Protein AF-A0A9E2UES8-F1 (afdb_monomer_lite)

Radius of gyration: 20.53 Å; chains: 1; bounding box: 82×31×56 Å

Secondary structure (DSSP, 8-state):
---------PPP---EEEEEE--------------PPPPPPPPS-S---SPPPP-S--HHHHHHHHHHHHHHHHHHT-HHHHHHHHHHHHHH--EE--PPPSEE--SSPPP-------HHHHHHHHHHHHTT-HHHHHHHHHHHHPPPP--S-PEEEEEE-PPTT--EEEEEEE-TTS-EEEEEEE-SSS---EEEE-TTS-EEEEE--SSSEEEEEE--SS-EEEEE-

Sequence (229 aa):
MASLAKLSSGKLFAIASLAVGLGFSSSLLAGSVSDGPAPAPQKGVNIAGGPKAPSTDEPIARLQMASDLLAFGRDTRDPLVLIVAARITKALGGTEVDLKPEGRTATESAQKSGQPVSADSILVEARDLAKGEKITNLLIDETVTMGAAAGAGQPKTHQDTVQAGATDVYSVVFSGGQLAEAGLAGDGSGDLDLLVYDENDHLVCRSTGSSDREYCRWWPRWTGSFRIE

Structure (mmCIF, N/CA/C/O backbone):
data_AF-A0A9E2UES8-F1
#
_entry.id   AF-A0A9E2UES8-F1
#
loop_
_atom_site.group_PDB
_atom_site.id
_atom_site.type_symbol
_atom_site.label_atom_id
_atom_site.label_alt_id
_atom_site.label_comp_id
_atom_site.label_asym_id
_atom_site.label_entity_id
_atom_site.label_seq_id
_atom_site.pdbx_PDB_ins_code
_atom_site.Cartn_x
_atom_site.Cartn_y
_atom_site.Cartn_z
_atom_site.occupancy
_atom_site.B_iso_or_equiv
_atom_site.auth_seq_id
_atom_site.auth_comp_id
_atom_site.auth_asym_id
_atom_site.auth_atom_id
_atom_site.pdbx_PDB_model_num
ATOM 1 N N . MET A 1 1 ? -53.357 4.809 -4.805 1.00 40.72 1 MET A N 1
ATOM 2 C CA . MET A 1 1 ? -52.371 4.767 -5.906 1.00 40.72 1 MET A CA 1
ATOM 3 C C . MET A 1 1 ? -51.078 5.358 -5.377 1.00 40.72 1 MET A C 1
ATOM 5 O O . MET A 1 1 ? -51.067 6.520 -5.001 1.00 40.72 1 MET A O 1
ATOM 9 N N . ALA A 1 2 ? -50.063 4.514 -5.204 1.00 35.12 2 ALA A N 1
ATOM 10 C CA . ALA A 1 2 ? -48.778 4.872 -4.616 1.00 35.12 2 ALA A CA 1
ATOM 11 C C . ALA A 1 2 ? -47.890 5.574 -5.653 1.00 35.12 2 ALA A C 1
ATOM 13 O O . ALA A 1 2 ? -47.774 5.089 -6.775 1.00 35.12 2 ALA A O 1
ATOM 14 N N . SER A 1 3 ? -47.249 6.679 -5.270 1.00 32.00 3 SER A N 1
ATOM 15 C CA . SER A 1 3 ? -46.118 7.243 -6.009 1.00 32.00 3 SER A CA 1
ATOM 16 C C . SER A 1 3 ? -44.852 6.914 -5.227 1.00 32.00 3 SER A C 1
ATOM 18 O O . SER A 1 3 ? -44.643 7.440 -4.135 1.00 32.00 3 SER A O 1
ATOM 20 N N . LEU A 1 4 ? -44.051 5.992 -5.765 1.00 35.59 4 LEU A N 1
ATOM 21 C CA . LEU A 1 4 ? -42.763 5.589 -5.211 1.00 35.59 4 LEU A CA 1
ATOM 22 C C . LEU A 1 4 ? -41.758 6.745 -5.273 1.00 35.59 4 LEU A C 1
ATOM 24 O O . LEU A 1 4 ? -41.578 7.384 -6.310 1.00 35.59 4 LEU A O 1
ATOM 28 N N . ALA A 1 5 ? -41.083 6.967 -4.149 1.00 35.69 5 ALA A N 1
ATOM 29 C CA . ALA A 1 5 ? -39.910 7.814 -4.048 1.00 35.69 5 ALA A CA 1
ATOM 30 C C . ALA A 1 5 ? -38.753 7.218 -4.870 1.00 35.69 5 ALA A C 1
ATOM 32 O O . ALA A 1 5 ? -38.424 6.039 -4.739 1.00 35.69 5 ALA A O 1
ATOM 33 N N . LYS A 1 6 ? -38.121 8.050 -5.704 1.00 32.81 6 LYS A N 1
ATOM 34 C CA . LYS A 1 6 ? -36.825 7.757 -6.324 1.00 32.81 6 LYS A CA 1
ATOM 35 C C . LYS A 1 6 ? -35.762 7.721 -5.223 1.00 32.81 6 LYS A C 1
ATOM 37 O O . LYS A 1 6 ? -35.403 8.771 -4.696 1.00 32.81 6 LYS A O 1
ATOM 42 N N . LEU A 1 7 ? -35.246 6.536 -4.901 1.00 33.12 7 LEU A N 1
ATOM 43 C CA . LEU A 1 7 ? -33.939 6.425 -4.259 1.00 33.12 7 LEU A CA 1
ATOM 44 C C . LEU A 1 7 ? -32.870 6.759 -5.304 1.00 33.12 7 LEU A C 1
ATOM 46 O O . LEU A 1 7 ? -32.749 6.093 -6.329 1.00 33.12 7 LEU A O 1
ATOM 50 N N . SER A 1 8 ? -32.125 7.827 -5.039 1.00 33.06 8 SER A N 1
ATOM 51 C CA . SER A 1 8 ? -30.896 8.170 -5.744 1.00 33.06 8 SER A CA 1
ATOM 52 C C . SER A 1 8 ? -29.806 7.186 -5.321 1.00 33.06 8 SER A C 1
ATOM 54 O O . SER A 1 8 ? -29.346 7.241 -4.183 1.00 33.06 8 SER A O 1
ATOM 56 N N . SER A 1 9 ? -29.401 6.290 -6.222 1.00 37.47 9 SER A N 1
ATOM 57 C CA . SER A 1 9 ? -28.206 5.455 -6.065 1.00 37.47 9 SER A CA 1
ATOM 58 C C . SER A 1 9 ? -26.967 6.343 -5.962 1.00 37.47 9 SER A C 1
ATOM 60 O O . SER A 1 9 ? -26.525 6.923 -6.953 1.00 37.47 9 SER A O 1
ATOM 62 N N . GLY A 1 10 ? -26.419 6.468 -4.753 1.00 33.16 10 GLY A N 1
ATOM 63 C CA . GLY A 1 10 ? -25.085 7.019 -4.548 1.00 33.16 10 GLY A CA 1
ATOM 64 C C . GLY A 1 10 ? -24.057 6.112 -5.218 1.00 33.16 10 GLY A C 1
ATOM 65 O O . GLY A 1 10 ? -24.049 4.906 -4.981 1.00 33.16 10 GLY A O 1
ATOM 66 N N . LYS A 1 11 ? -23.232 6.690 -6.093 1.00 37.75 11 LYS A N 1
ATOM 67 C CA . LYS A 1 11 ? -22.065 6.028 -6.679 1.00 37.75 11 LYS A CA 1
ATOM 68 C C . LYS A 1 11 ? -21.085 5.704 -5.545 1.00 37.75 11 LYS A C 1
ATOM 70 O O . LYS A 1 11 ? -20.680 6.620 -4.832 1.00 37.75 11 LYS A O 1
ATOM 75 N N . LEU A 1 12 ? -20.743 4.427 -5.366 1.00 32.72 12 LEU A N 1
ATOM 76 C CA . LEU A 1 12 ? -19.559 4.041 -4.600 1.00 32.72 12 LEU A CA 1
ATOM 77 C C . LEU A 1 12 ? -18.331 4.412 -5.441 1.00 32.72 12 LEU A C 1
ATOM 79 O O . LEU A 1 12 ? -18.279 4.081 -6.625 1.00 32.72 12 LEU A O 1
ATOM 83 N N . PHE A 1 13 ? -17.391 5.134 -4.842 1.00 35.59 13 PHE A N 1
ATOM 84 C CA . PHE A 1 13 ? -16.096 5.463 -5.431 1.00 35.59 13 PHE A CA 1
ATOM 85 C C . PHE A 1 13 ? -15.031 4.759 -4.602 1.00 35.59 13 PHE A C 1
ATOM 87 O O . PHE A 1 13 ? -15.062 4.910 -3.387 1.00 35.59 13 PHE A O 1
ATOM 94 N N . ALA A 1 14 ? -14.124 4.042 -5.264 1.00 38.28 14 ALA A N 1
ATOM 95 C CA . ALA A 1 14 ? -12.963 3.431 -4.638 1.00 38.28 14 ALA A CA 1
ATOM 96 C C . ALA A 1 14 ? -11.778 4.396 -4.685 1.00 38.28 14 ALA A C 1
ATOM 98 O O . ALA A 1 14 ? -11.379 4.874 -5.748 1.00 38.28 14 ALA A O 1
ATOM 99 N N . ILE A 1 15 ? -11.241 4.721 -3.516 1.00 43.28 15 ILE A N 1
ATOM 100 C CA . ILE A 1 15 ? -10.003 5.491 -3.357 1.00 43.28 15 ILE A CA 1
ATOM 101 C C . ILE A 1 15 ? -8.833 4.525 -3.534 1.00 43.28 15 ILE A C 1
ATOM 103 O O . ILE A 1 15 ? -8.954 3.387 -3.104 1.00 43.28 15 ILE A O 1
ATOM 107 N N . ALA A 1 16 ? -7.709 4.956 -4.115 1.00 38.22 16 ALA A N 1
ATOM 108 C CA . ALA A 1 16 ? -6.501 4.140 -4.228 1.00 38.22 16 ALA A CA 1
ATOM 109 C C . ALA A 1 16 ? -5.269 4.929 -3.758 1.00 38.22 16 ALA A C 1
ATOM 111 O O . ALA A 1 16 ? -4.999 6.041 -4.209 1.00 38.22 16 ALA A O 1
ATOM 112 N N . SER A 1 17 ? -4.491 4.355 -2.845 1.00 36.72 17 SER A N 1
ATOM 113 C CA . SER A 1 17 ? -3.141 4.824 -2.525 1.00 36.72 17 SER A CA 1
ATOM 114 C C . SER A 1 17 ? -2.137 3.879 -3.182 1.00 36.72 17 SER A C 1
ATOM 116 O O . SER A 1 17 ? -2.105 2.695 -2.856 1.00 36.72 17 SER A O 1
ATOM 118 N N . LEU A 1 18 ? -1.325 4.389 -4.108 1.00 38.06 18 LEU A N 1
ATOM 119 C CA . LEU A 1 18 ? -0.235 3.658 -4.751 1.0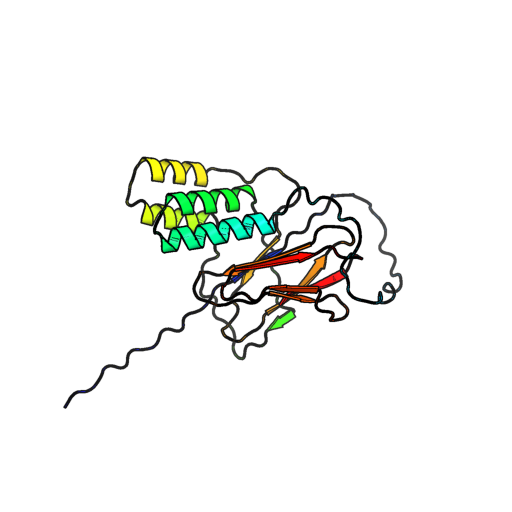0 38.06 18 LEU A CA 1
ATOM 120 C C . LEU A 1 18 ? 1.061 3.911 -3.970 1.00 38.06 18 LEU A C 1
ATOM 122 O O . LEU A 1 18 ? 1.527 5.043 -3.880 1.00 38.06 18 LEU A O 1
ATOM 126 N N . ALA A 1 19 ? 1.681 2.873 -3.416 1.00 36.91 19 ALA A N 1
ATOM 127 C CA . ALA A 1 19 ? 2.984 2.970 -2.763 1.00 36.91 19 ALA A CA 1
ATOM 128 C C . ALA A 1 19 ? 4.046 2.216 -3.581 1.00 36.91 19 ALA A C 1
ATOM 130 O O . ALA A 1 19 ? 3.903 1.033 -3.888 1.00 36.91 19 ALA A O 1
ATOM 131 N N . VAL A 1 20 ? 5.135 2.903 -3.921 1.00 39.75 20 VAL A N 1
ATOM 132 C CA . VAL A 1 20 ? 6.271 2.405 -4.702 1.00 39.75 20 VAL A CA 1
ATOM 133 C C . VAL A 1 20 ? 7.566 2.553 -3.900 1.00 39.75 20 VAL A C 1
ATOM 135 O O . VAL A 1 20 ? 8.007 3.656 -3.590 1.00 39.75 20 VAL A O 1
ATOM 138 N N . GLY A 1 21 ? 8.217 1.449 -3.540 1.00 32.28 21 GLY A N 1
ATOM 139 C CA . GLY A 1 21 ? 9.466 1.472 -2.773 1.00 32.28 21 GLY A CA 1
ATOM 140 C C . GLY A 1 21 ? 10.675 1.639 -3.689 1.00 32.28 21 GLY A C 1
ATOM 141 O O . GLY A 1 21 ? 10.917 0.777 -4.527 1.00 32.28 21 GLY A O 1
ATOM 142 N N . LEU A 1 22 ? 11.462 2.712 -3.531 1.00 43.69 22 LEU A N 1
ATOM 143 C CA . LEU A 1 22 ? 12.746 2.871 -4.231 1.00 43.69 22 LEU A CA 1
ATOM 144 C C . LEU A 1 22 ? 13.898 2.919 -3.222 1.00 43.69 22 LEU A C 1
ATOM 146 O O . LEU A 1 22 ? 14.129 3.932 -2.563 1.00 43.69 22 LEU A O 1
ATOM 150 N N . GLY A 1 23 ? 14.641 1.816 -3.115 1.00 30.61 23 GLY A N 1
ATOM 151 C CA . GLY A 1 23 ? 15.892 1.759 -2.367 1.00 30.61 23 GLY A CA 1
ATOM 152 C C . GLY A 1 23 ? 17.040 2.342 -3.189 1.00 30.61 23 GLY A C 1
ATOM 153 O O . GLY A 1 23 ? 17.526 1.696 -4.110 1.00 30.61 23 GLY A O 1
ATOM 154 N N . PHE A 1 24 ? 17.513 3.538 -2.840 1.00 43.69 24 PHE A N 1
ATOM 155 C CA . PHE A 1 24 ? 18.784 4.059 -3.349 1.00 43.69 24 PHE A CA 1
ATOM 156 C C . PHE A 1 24 ? 19.776 4.242 -2.202 1.00 43.69 24 PHE A C 1
ATOM 158 O O . PHE A 1 24 ? 19.498 4.924 -1.217 1.00 43.69 24 PHE A O 1
ATOM 165 N N . SER A 1 25 ? 20.962 3.651 -2.348 1.00 35.97 25 SER A N 1
ATOM 166 C CA . SER A 1 25 ? 22.141 4.014 -1.564 1.00 35.97 25 SER A CA 1
ATOM 167 C C . SER A 1 25 ? 22.804 5.218 -2.229 1.00 35.97 25 SER A C 1
ATOM 169 O O . SER A 1 25 ? 23.224 5.144 -3.383 1.00 35.97 25 SER A O 1
ATOM 171 N N . SER A 1 26 ? 22.891 6.335 -1.509 1.00 40.22 26 SER A N 1
ATOM 172 C CA . SER A 1 26 ? 23.557 7.550 -1.977 1.00 40.22 26 SER A CA 1
ATOM 173 C C . SER A 1 26 ? 25.025 7.281 -2.307 1.00 40.22 26 SER A C 1
ATOM 175 O O . SER A 1 26 ? 25.810 6.929 -1.432 1.00 40.22 26 SER A O 1
ATOM 177 N N . SER A 1 27 ? 25.416 7.507 -3.558 1.00 39.81 27 SER A N 1
ATOM 178 C CA . SER A 1 27 ? 26.810 7.741 -3.931 1.00 39.81 27 SER A CA 1
ATOM 179 C C . SER A 1 27 ? 26.871 9.051 -4.705 1.00 39.81 27 SER A C 1
ATOM 181 O O . SER A 1 27 ? 26.434 9.136 -5.849 1.00 39.81 27 SER A O 1
ATOM 183 N N . LEU A 1 28 ? 27.375 10.090 -4.038 1.00 39.62 28 LEU A N 1
ATOM 184 C CA . LEU A 1 28 ? 27.766 11.350 -4.658 1.00 39.62 28 LEU A CA 1
ATOM 185 C C . LEU A 1 28 ? 28.901 11.071 -5.649 1.00 39.62 28 LEU A C 1
ATOM 187 O O . LEU A 1 28 ? 30.039 10.857 -5.242 1.00 39.62 28 LEU A O 1
ATOM 191 N N . LEU A 1 29 ? 28.599 11.110 -6.943 1.00 39.75 29 LEU A N 1
ATOM 192 C CA . LEU A 1 29 ? 29.593 11.290 -7.994 1.00 39.75 29 LEU A CA 1
ATOM 193 C C . LEU A 1 29 ? 29.112 12.430 -8.888 1.00 39.75 29 LEU A C 1
ATOM 195 O O . LEU A 1 29 ? 28.174 12.286 -9.667 1.00 39.75 29 LEU A O 1
ATOM 199 N N . ALA A 1 30 ? 29.765 13.582 -8.739 1.00 44.53 30 ALA A N 1
ATOM 200 C CA . ALA A 1 30 ? 29.737 14.640 -9.731 1.00 44.53 30 ALA A CA 1
ATOM 201 C C . ALA A 1 30 ? 30.374 14.086 -11.015 1.00 44.53 30 ALA A C 1
ATOM 203 O O . ALA A 1 30 ? 31.595 13.976 -11.114 1.00 44.53 30 ALA A O 1
ATOM 204 N N . GLY A 1 31 ? 29.536 13.670 -11.960 1.00 37.25 31 GLY A N 1
ATOM 205 C CA . GLY A 1 31 ? 29.936 13.162 -13.264 1.00 37.25 31 GLY A CA 1
ATOM 206 C C . GLY A 1 31 ? 29.113 13.844 -14.343 1.00 37.25 31 GLY A C 1
ATOM 207 O O . GLY A 1 31 ? 27.886 13.804 -14.319 1.00 37.25 31 GLY A O 1
ATOM 208 N N . SER A 1 32 ? 29.804 14.510 -15.258 1.00 41.53 32 SER A N 1
ATOM 209 C CA . SER A 1 32 ? 29.269 15.176 -16.440 1.00 41.53 32 SER A CA 1
ATOM 210 C C . SER A 1 32 ? 28.330 14.245 -17.214 1.00 41.53 32 SER A C 1
ATOM 212 O O . SER A 1 32 ? 28.744 13.155 -17.615 1.00 41.53 32 SER A O 1
ATOM 214 N N . VAL A 1 33 ? 27.085 14.670 -17.451 1.00 39.75 33 VAL A N 1
ATOM 215 C CA . VAL A 1 33 ? 26.171 13.962 -18.355 1.00 39.75 33 VAL A CA 1
ATOM 216 C C . VAL A 1 33 ? 26.770 13.993 -19.758 1.00 39.75 33 VAL A C 1
ATOM 218 O O . VAL A 1 33 ? 26.886 15.037 -20.392 1.00 39.75 33 VAL A O 1
ATOM 221 N N . SER A 1 34 ? 27.258 12.842 -20.202 1.00 37.38 34 SER A N 1
ATOM 222 C CA . SER A 1 34 ? 27.632 12.633 -21.593 1.00 37.38 34 SER A CA 1
ATOM 223 C C . SER A 1 34 ? 26.353 12.218 -22.316 1.00 37.38 34 SER A C 1
ATOM 225 O O . SER A 1 34 ? 25.763 11.211 -21.925 1.00 37.38 34 SER A O 1
ATOM 227 N N . ASP A 1 35 ? 25.932 12.973 -23.336 1.00 43.66 35 ASP A N 1
ATOM 228 C CA . ASP A 1 35 ? 24.877 12.587 -24.292 1.00 43.66 35 ASP A CA 1
ATOM 229 C C . ASP A 1 35 ? 25.361 11.393 -25.137 1.00 43.66 35 ASP A C 1
ATOM 231 O O . ASP A 1 35 ? 25.693 11.498 -26.320 1.00 43.66 35 ASP A O 1
ATOM 235 N N . GLY A 1 36 ? 25.496 10.238 -24.488 1.00 38.78 36 GLY A N 1
ATOM 236 C CA . GLY A 1 36 ? 25.719 8.962 -25.146 1.00 38.78 36 GLY A CA 1
ATOM 237 C C . GLY A 1 36 ? 24.419 8.460 -25.781 1.00 38.78 36 GLY A C 1
ATOM 238 O O . GLY A 1 36 ? 23.335 8.769 -25.284 1.00 38.78 36 GLY A O 1
ATOM 239 N N . PRO A 1 37 ? 24.497 7.674 -26.870 1.00 40.56 37 PRO A N 1
ATOM 240 C CA . PRO A 1 37 ? 23.316 7.044 -27.445 1.00 40.56 37 PRO A CA 1
ATOM 241 C C . PRO A 1 37 ? 22.599 6.210 -26.379 1.00 40.56 37 PRO A C 1
ATOM 243 O O . PRO A 1 37 ? 23.251 5.532 -25.579 1.00 40.56 37 PRO A O 1
ATOM 246 N N . ALA A 1 38 ? 21.263 6.265 -26.379 1.00 48.41 38 ALA A N 1
ATOM 247 C CA . ALA A 1 38 ? 20.435 5.452 -25.496 1.00 48.41 38 ALA A CA 1
ATOM 248 C C . ALA A 1 38 ? 20.896 3.980 -25.553 1.00 48.41 38 ALA A C 1
ATOM 250 O O . ALA A 1 38 ? 21.155 3.474 -26.653 1.00 48.41 38 ALA A O 1
ATOM 251 N N . PRO A 1 39 ? 21.052 3.298 -24.402 1.00 54.38 39 PRO A N 1
ATOM 252 C CA . PRO A 1 39 ? 21.478 1.905 -24.380 1.00 54.38 39 PRO A CA 1
ATOM 253 C C . PRO A 1 39 ? 20.571 1.056 -25.278 1.00 54.38 39 PRO A C 1
ATOM 255 O O . PRO A 1 39 ? 19.359 1.256 -25.327 1.00 54.38 39 PRO A O 1
ATOM 258 N N . ALA A 1 40 ? 21.177 0.127 -26.022 1.00 57.69 40 ALA A N 1
ATOM 259 C CA . ALA A 1 40 ? 20.452 -0.726 -26.956 1.00 57.69 40 ALA A CA 1
ATOM 260 C C . ALA A 1 40 ? 19.332 -1.507 -26.236 1.00 57.69 40 ALA A C 1
ATOM 262 O O . ALA A 1 40 ? 19.555 -1.961 -25.107 1.00 57.69 40 ALA A O 1
ATOM 263 N N . PRO A 1 41 ? 18.163 -1.707 -26.878 1.00 63.19 41 PRO A N 1
ATOM 264 C CA . PRO A 1 41 ? 17.041 -2.413 -26.268 1.00 63.19 41 PRO A CA 1
ATOM 265 C C . PRO A 1 41 ? 17.471 -3.815 -25.825 1.00 63.19 41 PRO A C 1
ATOM 267 O O . PRO A 1 41 ? 17.973 -4.619 -26.621 1.00 63.19 41 PRO A O 1
ATOM 270 N N . GLN A 1 42 ? 17.317 -4.091 -24.529 1.00 75.25 42 GLN A N 1
ATOM 271 C CA . GLN A 1 42 ? 17.666 -5.380 -23.943 1.00 75.25 42 GLN A CA 1
ATOM 272 C C . GLN A 1 42 ? 16.579 -6.408 -24.270 1.00 75.25 42 GLN A C 1
ATOM 274 O O . GLN A 1 42 ? 15.390 -6.108 -24.247 1.00 75.25 42 GLN A O 1
ATOM 279 N N . LYS A 1 43 ? 16.986 -7.631 -24.628 1.00 79.50 43 LYS A N 1
ATOM 280 C CA . LYS A 1 43 ? 16.058 -8.673 -25.092 1.00 79.50 43 LYS A CA 1
ATOM 281 C C . LYS A 1 43 ? 15.474 -9.488 -23.935 1.00 79.50 43 LYS A C 1
ATOM 283 O O . LYS A 1 43 ? 16.210 -9.983 -23.078 1.00 79.50 43 LYS A O 1
ATOM 288 N N . GLY A 1 44 ? 14.174 -9.766 -24.032 1.00 87.31 44 GLY A N 1
ATOM 289 C CA . GLY A 1 44 ? 13.419 -10.620 -23.111 1.00 87.31 44 GLY A CA 1
ATOM 290 C C . GLY A 1 44 ? 12.797 -9.844 -21.952 1.00 87.31 44 GLY A C 1
ATOM 291 O O . GLY A 1 44 ? 12.910 -8.627 -21.894 1.00 87.31 44 GLY A O 1
ATOM 292 N N . VAL A 1 45 ? 12.146 -10.564 -21.037 1.00 92.50 45 VAL A N 1
ATOM 293 C CA . VAL A 1 45 ? 11.466 -9.961 -19.881 1.00 92.50 45 VAL A CA 1
ATOM 294 C C . VAL A 1 45 ? 12.489 -9.486 -18.846 1.00 92.50 45 VAL A C 1
ATOM 296 O O . VAL A 1 45 ? 13.425 -10.230 -18.508 1.00 92.50 45 VAL A O 1
ATOM 299 N N . ASN A 1 46 ? 12.299 -8.276 -18.318 1.00 93.88 46 ASN A N 1
ATOM 300 C CA . ASN A 1 46 ? 13.139 -7.655 -17.290 1.00 93.88 46 ASN A CA 1
ATOM 301 C C . ASN A 1 46 ? 12.907 -8.247 -15.875 1.00 93.88 46 ASN A C 1
ATOM 303 O O . ASN A 1 46 ? 12.595 -7.537 -14.922 1.00 93.88 46 ASN A O 1
ATOM 307 N N . ILE A 1 47 ? 13.058 -9.571 -15.719 1.00 91.69 47 ILE A N 1
ATOM 308 C CA . ILE A 1 47 ? 12.965 -10.286 -14.427 1.00 91.69 47 ILE A CA 1
ATOM 309 C C . ILE A 1 47 ? 14.118 -11.269 -14.260 1.00 91.69 47 ILE A C 1
ATOM 311 O O . ILE A 1 47 ? 14.337 -12.147 -15.096 1.00 91.69 47 ILE A O 1
ATOM 315 N N . ALA A 1 48 ? 14.874 -11.138 -13.174 1.00 86.69 48 ALA A N 1
ATOM 316 C CA . ALA A 1 48 ? 16.020 -11.985 -12.893 1.00 86.69 48 ALA A CA 1
ATOM 317 C C . ALA A 1 48 ? 15.588 -13.409 -12.505 1.00 86.69 48 ALA A C 1
ATOM 319 O O . ALA A 1 48 ? 14.769 -13.605 -11.609 1.00 86.69 48 ALA A O 1
ATOM 320 N N . GLY A 1 49 ? 16.193 -14.411 -13.151 1.00 71.19 49 GLY A N 1
ATOM 321 C CA . GLY A 1 49 ? 16.038 -15.834 -12.810 1.00 71.19 49 GLY A CA 1
ATOM 322 C C . GLY A 1 49 ? 17.128 -16.395 -11.881 1.00 71.19 49 GLY A C 1
ATOM 323 O O . GLY A 1 49 ? 17.129 -17.591 -11.610 1.00 71.19 49 GLY A O 1
ATOM 324 N N . GLY A 1 50 ? 18.084 -15.562 -11.444 1.00 59.97 50 GLY A N 1
ATOM 325 C CA . GLY A 1 50 ? 19.266 -15.952 -10.657 1.00 59.97 50 GLY A CA 1
ATOM 326 C C . GLY A 1 50 ? 19.168 -15.639 -9.154 1.00 59.97 50 GLY A C 1
ATOM 327 O O . GLY A 1 50 ? 18.104 -15.232 -8.683 1.00 59.97 50 GLY A O 1
ATOM 328 N N . PRO A 1 51 ? 20.267 -15.818 -8.386 1.00 51.62 51 PRO A N 1
ATOM 329 C CA . PRO A 1 51 ? 20.289 -15.555 -6.950 1.00 51.62 51 PRO A CA 1
ATOM 330 C C . PRO A 1 51 ? 19.903 -14.104 -6.665 1.00 51.62 51 PRO A C 1
ATOM 332 O O . PRO A 1 51 ? 20.492 -13.168 -7.204 1.00 51.62 51 PRO A O 1
ATOM 335 N N . LYS A 1 52 ? 18.893 -13.938 -5.820 1.00 65.38 52 LYS A N 1
ATOM 336 C CA . LYS A 1 52 ? 18.328 -12.646 -5.445 1.00 65.38 52 LYS A CA 1
ATOM 337 C C . LYS A 1 52 ? 19.154 -12.075 -4.299 1.00 65.38 52 LYS A C 1
ATOM 339 O O . LYS A 1 52 ? 19.376 -12.779 -3.313 1.00 65.38 52 LYS A O 1
ATOM 344 N N . ALA A 1 53 ? 19.618 -10.830 -4.417 1.00 60.62 53 ALA A N 1
ATOM 345 C CA . ALA A 1 53 ? 20.180 -10.139 -3.261 1.00 60.62 53 ALA A CA 1
ATOM 346 C C . ALA A 1 53 ? 19.114 -10.117 -2.146 1.00 60.62 53 ALA A C 1
ATOM 348 O O . ALA A 1 53 ? 17.941 -9.878 -2.460 1.00 60.62 53 ALA A O 1
ATOM 349 N N . PRO A 1 54 ? 19.474 -10.405 -0.882 1.00 57.44 54 PRO A N 1
ATOM 350 C CA . PRO A 1 54 ? 18.518 -10.347 0.213 1.00 57.44 54 PRO A CA 1
ATOM 351 C C . PRO A 1 54 ? 17.932 -8.935 0.301 1.00 57.44 54 PRO A C 1
ATOM 353 O O . PRO A 1 54 ? 18.673 -7.957 0.397 1.00 57.44 54 PRO A O 1
ATOM 356 N N . SER A 1 55 ? 16.605 -8.827 0.253 1.00 63.38 55 SER A N 1
ATOM 357 C CA . SER A 1 55 ? 15.894 -7.601 0.596 1.00 63.38 55 SER A CA 1
ATOM 358 C C . SER A 1 55 ? 15.879 -7.478 2.112 1.00 63.38 55 SER A C 1
ATOM 360 O O . SER A 1 55 ? 15.187 -8.218 2.805 1.00 63.38 55 SER A O 1
ATOM 362 N N . THR A 1 56 ? 16.700 -6.586 2.659 1.00 61.16 56 THR A N 1
ATOM 363 C CA . THR A 1 56 ? 16.733 -6.374 4.112 1.00 61.16 56 THR A CA 1
ATOM 364 C C . THR A 1 56 ? 15.522 -5.595 4.615 1.00 61.16 56 THR A C 1
ATOM 366 O O . THR A 1 56 ? 15.148 -5.760 5.771 1.00 61.16 56 THR A O 1
ATOM 369 N N . ASP A 1 57 ? 14.849 -4.841 3.744 1.00 71.94 57 ASP A N 1
ATOM 370 C CA . ASP A 1 57 ? 13.603 -4.152 4.054 1.00 71.94 57 ASP A CA 1
ATOM 371 C C . ASP A 1 57 ? 12.651 -4.265 2.857 1.00 71.94 57 ASP A C 1
ATOM 373 O O . ASP A 1 57 ? 12.992 -3.848 1.754 1.00 71.94 57 ASP A O 1
ATOM 377 N N . GLU A 1 58 ? 11.484 -4.881 3.070 1.00 85.62 58 GLU A N 1
ATOM 378 C CA . GLU A 1 58 ? 10.362 -4.973 2.119 1.00 85.62 58 GLU A CA 1
ATOM 379 C C . GLU A 1 58 ? 9.286 -3.944 2.543 1.00 85.62 58 GLU A C 1
ATOM 381 O O . GLU A 1 58 ? 8.284 -4.310 3.174 1.00 85.62 58 GLU A O 1
ATOM 386 N N . PRO A 1 59 ? 9.523 -2.625 2.366 1.00 88.31 59 PRO A N 1
ATOM 387 C CA . PRO A 1 59 ? 8.646 -1.583 2.898 1.00 88.31 59 PRO A CA 1
ATOM 388 C C . PRO A 1 59 ? 7.230 -1.650 2.328 1.00 88.31 59 PRO A C 1
ATOM 390 O O . PRO A 1 59 ? 6.277 -1.379 3.060 1.00 88.31 59 PRO A O 1
ATOM 393 N N . ILE A 1 60 ? 7.070 -2.034 1.057 1.00 91.12 60 ILE A N 1
ATOM 394 C CA . ILE A 1 60 ? 5.741 -2.124 0.444 1.00 91.12 60 ILE A CA 1
ATOM 395 C C . ILE A 1 60 ? 4.984 -3.332 0.987 1.00 91.12 60 ILE A C 1
ATOM 397 O O . ILE A 1 60 ? 3.824 -3.180 1.358 1.00 91.12 60 ILE A O 1
ATOM 401 N N . ALA A 1 61 ? 5.634 -4.488 1.159 1.00 91.75 61 ALA A N 1
ATOM 402 C CA . ALA A 1 61 ? 5.011 -5.631 1.830 1.00 91.75 61 ALA A CA 1
ATOM 403 C C . ALA A 1 61 ? 4.505 -5.278 3.243 1.00 91.75 61 ALA A C 1
ATOM 405 O O . ALA A 1 61 ? 3.405 -5.667 3.639 1.00 91.75 61 ALA A O 1
ATOM 406 N N . ARG A 1 62 ? 5.275 -4.493 4.010 1.00 91.38 62 ARG A N 1
ATOM 407 C CA . ARG A 1 62 ? 4.854 -4.043 5.348 1.00 91.38 62 ARG A CA 1
ATOM 408 C C . ARG A 1 62 ? 3.689 -3.042 5.292 1.00 91.38 62 ARG A C 1
ATOM 410 O O . ARG A 1 62 ? 2.817 -3.106 6.157 1.00 91.38 62 ARG A O 1
ATOM 417 N N . LEU A 1 63 ? 3.634 -2.156 4.291 1.00 91.44 63 LEU A N 1
ATOM 418 C CA . LEU A 1 63 ? 2.470 -1.283 4.061 1.00 91.44 63 LEU A CA 1
ATOM 419 C C . LEU A 1 63 ? 1.215 -2.077 3.669 1.00 91.44 63 LEU A C 1
ATOM 421 O O . LEU A 1 63 ? 0.117 -1.743 4.114 1.0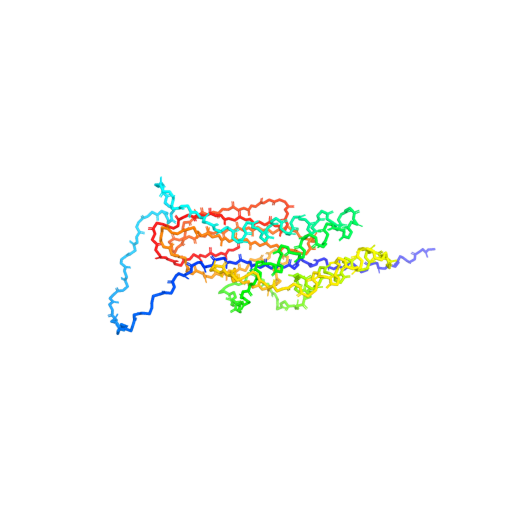0 91.44 63 LEU A O 1
ATOM 425 N N . GLN A 1 64 ? 1.371 -3.144 2.888 1.00 92.44 64 GLN A N 1
ATOM 426 C CA . GLN A 1 64 ? 0.268 -4.035 2.519 1.00 92.44 64 GLN A CA 1
ATOM 427 C C . GLN A 1 64 ? -0.286 -4.765 3.742 1.00 92.44 64 GLN A C 1
ATOM 429 O O . GLN A 1 64 ? -1.483 -4.710 4.000 1.00 92.44 64 GLN A O 1
ATOM 434 N N . MET A 1 65 ? 0.591 -5.296 4.598 1.00 93.62 65 MET A N 1
ATOM 435 C CA . MET A 1 65 ? 0.187 -5.860 5.889 1.00 93.62 65 MET A CA 1
ATOM 436 C C . MET A 1 65 ? -0.557 -4.841 6.771 1.00 93.62 65 MET A C 1
ATOM 438 O O . MET A 1 65 ? -1.551 -5.185 7.405 1.00 93.62 65 MET A O 1
ATOM 442 N N . ALA A 1 66 ? -0.107 -3.582 6.820 1.00 94.38 66 ALA A N 1
ATOM 443 C CA . ALA A 1 66 ? -0.823 -2.531 7.549 1.00 94.38 66 ALA A CA 1
ATOM 444 C C . ALA A 1 66 ? -2.222 -2.271 6.961 1.00 94.38 66 ALA A C 1
ATOM 446 O O . ALA A 1 66 ? -3.171 -2.050 7.711 1.00 94.38 66 ALA A O 1
ATOM 447 N N . SER A 1 67 ? -2.356 -2.342 5.637 1.00 93.62 67 SER A N 1
ATOM 448 C CA . SER A 1 67 ? -3.628 -2.167 4.929 1.00 93.62 67 SER A CA 1
ATOM 449 C C . SER A 1 67 ? -4.587 -3.338 5.176 1.00 93.62 67 SER A C 1
ATOM 451 O O . SER A 1 67 ? -5.772 -3.118 5.417 1.00 93.62 67 SER A O 1
ATOM 453 N N . ASP A 1 68 ? -4.080 -4.572 5.226 1.00 94.38 68 ASP A N 1
ATOM 454 C CA . ASP A 1 68 ? -4.864 -5.748 5.621 1.00 94.38 68 ASP A CA 1
ATOM 455 C C . ASP A 1 68 ? -5.358 -5.651 7.068 1.00 94.38 68 ASP A C 1
ATOM 457 O O . ASP A 1 68 ? -6.517 -5.949 7.356 1.00 94.38 68 ASP A O 1
ATOM 461 N N . LEU A 1 69 ? -4.504 -5.186 7.986 1.00 96.81 69 LEU A N 1
ATOM 462 C CA . LEU A 1 69 ? -4.896 -4.943 9.375 1.00 96.81 69 LEU A CA 1
ATOM 463 C C . LEU A 1 69 ? -5.952 -3.839 9.475 1.00 96.81 69 LEU A C 1
ATOM 465 O O . LEU A 1 69 ? -6.909 -3.987 10.229 1.00 96.81 69 LEU A O 1
ATOM 469 N N . LEU A 1 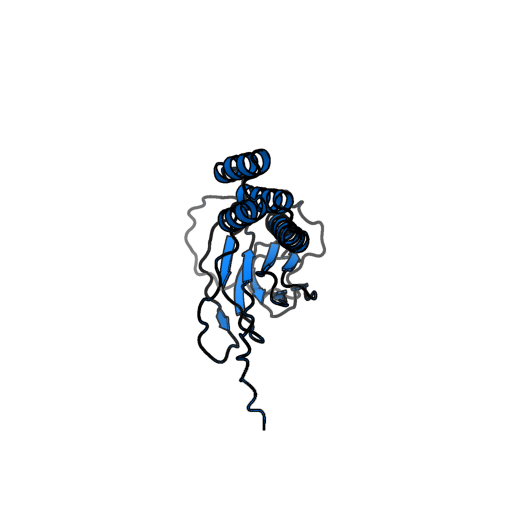70 ? -5.824 -2.759 8.703 1.00 95.69 70 LEU A N 1
ATOM 470 C CA . LEU A 1 70 ? -6.841 -1.711 8.634 1.00 95.69 70 LEU A CA 1
ATOM 471 C C . LEU A 1 70 ? -8.192 -2.281 8.178 1.00 95.69 70 LEU A C 1
ATOM 473 O O . LEU A 1 70 ? -9.207 -2.038 8.831 1.00 95.69 70 LEU A O 1
ATOM 477 N N . ALA A 1 71 ? -8.204 -3.079 7.108 1.00 93.69 71 ALA A N 1
ATOM 478 C CA . ALA A 1 71 ? -9.415 -3.733 6.618 1.00 93.69 71 ALA A CA 1
ATOM 479 C C . ALA A 1 71 ? -10.022 -4.677 7.673 1.00 93.69 71 ALA A C 1
ATOM 481 O O . ALA A 1 71 ? -11.218 -4.606 7.957 1.00 93.69 71 ALA A O 1
ATOM 482 N N . PHE A 1 72 ? -9.197 -5.505 8.320 1.00 96.19 72 PHE A N 1
ATOM 483 C CA . PHE A 1 72 ? -9.640 -6.408 9.384 1.00 96.19 72 PHE A CA 1
ATOM 484 C C . PHE A 1 72 ? -10.193 -5.654 10.604 1.00 96.19 72 PHE A C 1
ATOM 486 O O . PHE A 1 72 ? -11.236 -6.021 11.147 1.00 96.19 72 PHE A O 1
ATOM 493 N N . GLY A 1 73 ? -9.532 -4.578 11.034 1.00 96.94 73 GLY A N 1
ATOM 494 C CA . GLY A 1 73 ? -9.967 -3.756 12.165 1.00 96.94 73 GLY A CA 1
ATOM 495 C C . GLY A 1 73 ? -11.271 -3.010 11.882 1.00 96.94 73 GLY A C 1
ATOM 496 O O . GLY A 1 73 ? -12.110 -2.884 12.772 1.00 96.94 73 GLY A O 1
ATOM 497 N N . ARG A 1 74 ? -11.487 -2.585 10.633 1.00 95.19 74 ARG A N 1
ATOM 498 C CA . ARG A 1 74 ? -12.760 -2.019 10.163 1.00 95.19 74 ARG A CA 1
ATOM 499 C C . ARG A 1 74 ? -13.900 -3.024 10.227 1.00 95.19 74 ARG A C 1
ATOM 501 O O . ARG A 1 74 ? -14.947 -2.714 10.796 1.00 95.19 74 ARG A O 1
ATOM 508 N N . ASP A 1 75 ? -13.678 -4.220 9.689 1.00 95.44 75 ASP A N 1
ATOM 509 C CA . ASP A 1 75 ? -14.672 -5.298 9.659 1.00 95.44 75 ASP A CA 1
ATOM 510 C C . ASP A 1 75 ? -15.068 -5.742 11.078 1.00 95.44 75 ASP A C 1
ATOM 512 O O . ASP A 1 75 ? -16.245 -5.800 11.437 1.00 95.44 75 ASP A O 1
ATOM 516 N N . THR A 1 76 ? -14.071 -5.942 11.940 1.00 97.81 76 THR A N 1
ATOM 517 C CA . THR A 1 76 ? -14.271 -6.365 13.336 1.00 97.81 76 THR A CA 1
ATOM 518 C C . THR A 1 76 ? -14.643 -5.228 14.287 1.00 97.81 76 THR A C 1
ATOM 520 O O . THR A 1 76 ? -15.046 -5.482 15.424 1.00 97.81 76 THR A O 1
ATOM 523 N N . ARG A 1 77 ? -14.548 -3.973 13.830 1.00 97.38 77 ARG A N 1
ATOM 524 C CA . ARG A 1 77 ? -14.706 -2.754 14.636 1.00 97.38 77 ARG A CA 1
ATOM 525 C C . ARG A 1 77 ? -13.770 -2.715 15.853 1.00 97.38 77 ARG A C 1
ATOM 527 O O . ARG A 1 77 ? -14.159 -2.203 16.906 1.00 97.38 77 ARG A O 1
ATOM 534 N N . ASP A 1 78 ? -12.556 -3.244 15.706 1.00 98.06 78 ASP A N 1
ATOM 535 C CA . ASP A 1 78 ? -11.549 -3.316 16.766 1.00 98.06 78 ASP A CA 1
ATOM 536 C C . ASP A 1 78 ? -10.548 -2.140 16.674 1.00 98.06 78 ASP A C 1
ATOM 538 O O . ASP A 1 78 ? -9.694 -2.115 15.778 1.00 98.06 78 ASP A O 1
ATOM 542 N N . PRO A 1 79 ? -10.598 -1.163 17.606 1.00 98.12 79 PRO A N 1
ATOM 543 C CA . PRO A 1 79 ? -9.680 -0.027 17.599 1.00 98.12 79 PRO A CA 1
ATOM 544 C C . PRO A 1 79 ? -8.219 -0.425 17.852 1.00 98.12 79 PRO A C 1
ATOM 546 O O . PRO A 1 79 ? -7.322 0.289 17.406 1.00 98.12 79 PRO A O 1
ATOM 549 N N . LEU A 1 80 ? -7.942 -1.545 18.532 1.00 98.31 80 LEU A N 1
ATOM 550 C CA . LEU A 1 80 ? -6.568 -1.986 18.788 1.00 98.31 80 LEU A CA 1
ATOM 551 C C . LEU A 1 80 ? -5.883 -2.426 17.496 1.00 98.31 80 LEU A C 1
ATOM 553 O O . LEU A 1 80 ? -4.713 -2.108 17.284 1.00 98.31 80 LEU A O 1
ATOM 557 N N . VAL A 1 81 ? -6.616 -3.091 16.602 1.00 98.56 81 VAL A N 1
ATOM 558 C CA . VAL A 1 81 ? -6.101 -3.465 15.280 1.00 98.56 81 VAL A CA 1
ATOM 559 C C . VAL A 1 81 ? -5.786 -2.214 14.456 1.00 98.56 81 VAL A C 1
ATOM 561 O O . VAL A 1 81 ? -4.712 -2.137 13.855 1.00 98.56 81 VAL A O 1
ATOM 564 N N . LEU A 1 82 ? -6.664 -1.203 14.481 1.00 98.25 82 LEU A N 1
ATOM 565 C CA . LEU A 1 82 ? -6.419 0.065 13.783 1.00 98.25 82 LEU A CA 1
ATOM 566 C C . LEU A 1 82 ? -5.175 0.786 14.313 1.00 98.25 82 LEU A C 1
ATOM 568 O O . LEU A 1 82 ? -4.383 1.310 13.530 1.00 98.25 82 LEU A O 1
ATOM 572 N N . ILE A 1 83 ? -4.950 0.760 15.628 1.00 98.06 83 ILE A N 1
ATOM 573 C CA . ILE A 1 83 ? -3.728 1.308 16.230 1.00 98.06 83 ILE A CA 1
ATOM 574 C C . ILE A 1 83 ? -2.493 0.564 15.709 1.00 98.06 83 ILE A C 1
ATOM 576 O O . ILE A 1 83 ? -1.514 1.209 15.342 1.00 98.06 83 ILE A O 1
ATOM 580 N N . VAL A 1 84 ? -2.519 -0.772 15.620 1.00 98.00 84 VAL A N 1
ATOM 581 C CA . VAL A 1 84 ? -1.386 -1.547 15.078 1.00 98.00 84 VAL A CA 1
ATOM 582 C C . VAL A 1 84 ? -1.122 -1.196 13.610 1.00 98.00 84 VAL A C 1
ATOM 584 O O . VAL A 1 84 ? 0.033 -0.951 13.254 1.00 98.00 84 VAL A O 1
ATOM 587 N N . ALA A 1 85 ? -2.166 -1.101 12.782 1.00 96.75 85 ALA A N 1
ATOM 588 C CA . ALA A 1 85 ? -2.046 -0.667 11.390 1.00 96.75 85 ALA A CA 1
ATOM 589 C C . ALA A 1 85 ? -1.380 0.718 11.294 1.00 96.75 85 ALA A C 1
ATOM 591 O O . ALA A 1 85 ? -0.356 0.872 10.625 1.00 96.75 85 ALA A O 1
ATOM 592 N N . ALA A 1 86 ? -1.881 1.699 12.053 1.00 95.94 86 ALA A N 1
ATOM 593 C CA . ALA A 1 86 ? -1.324 3.048 12.090 1.00 95.94 86 ALA A CA 1
ATOM 594 C C . ALA A 1 86 ? 0.138 3.077 12.559 1.00 95.94 86 ALA A C 1
ATOM 596 O O . ALA A 1 86 ? 0.944 3.822 12.000 1.00 95.94 86 ALA A O 1
ATOM 597 N N . ARG A 1 87 ? 0.509 2.257 13.553 1.00 95.06 87 ARG A N 1
ATOM 598 C CA . ARG A 1 87 ? 1.897 2.149 14.034 1.00 95.06 87 ARG A CA 1
ATOM 599 C C . ARG A 1 87 ? 2.836 1.669 12.937 1.00 95.06 87 ARG A C 1
ATOM 601 O O . ARG A 1 87 ? 3.908 2.249 12.790 1.00 95.06 87 ARG A O 1
ATOM 608 N N . ILE A 1 88 ? 2.444 0.652 12.168 1.00 92.62 88 ILE A N 1
ATOM 609 C CA . ILE A 1 88 ? 3.254 0.140 11.055 1.00 92.62 88 ILE A CA 1
ATOM 610 C C . ILE A 1 88 ? 3.407 1.221 9.981 1.00 92.62 88 ILE A C 1
ATOM 612 O O . ILE A 1 88 ? 4.535 1.545 9.608 1.00 92.62 88 ILE A O 1
ATOM 616 N N . THR A 1 89 ? 2.302 1.833 9.541 1.00 91.56 89 THR A N 1
ATOM 617 C CA . THR A 1 89 ? 2.322 2.911 8.538 1.00 91.56 89 THR A CA 1
ATOM 618 C C . THR A 1 89 ? 3.209 4.074 8.982 1.00 91.56 89 THR A C 1
ATOM 620 O O . THR A 1 89 ? 4.042 4.555 8.217 1.00 91.56 89 THR A O 1
ATOM 623 N N . LYS A 1 90 ? 3.087 4.505 10.243 1.00 91.31 90 LYS A N 1
ATOM 624 C CA . LYS A 1 90 ? 3.866 5.620 10.793 1.00 91.31 90 LYS A CA 1
ATOM 625 C C . LYS A 1 90 ? 5.344 5.276 10.957 1.00 91.31 90 LYS A C 1
ATOM 627 O O . LYS A 1 90 ? 6.187 6.116 10.664 1.00 91.31 90 LYS A O 1
ATOM 632 N N . ALA A 1 91 ? 5.662 4.050 11.378 1.00 89.75 91 ALA A N 1
ATOM 633 C CA . ALA A 1 91 ? 7.038 3.587 11.530 1.00 89.75 91 ALA A CA 1
ATOM 634 C C . ALA A 1 91 ? 7.777 3.513 10.187 1.00 89.75 91 ALA A C 1
ATOM 636 O O . ALA A 1 91 ? 8.949 3.874 10.128 1.00 89.75 91 ALA A O 1
ATOM 637 N N . LEU A 1 92 ? 7.104 3.082 9.116 1.00 87.69 92 LEU A N 1
ATOM 638 C CA . LEU A 1 92 ? 7.681 3.070 7.767 1.00 87.69 92 LEU A CA 1
ATOM 639 C C . LEU A 1 92 ? 7.851 4.485 7.210 1.00 87.69 92 LEU A C 1
ATOM 641 O O . LEU A 1 92 ? 8.823 4.765 6.506 1.00 87.69 92 LEU A O 1
ATOM 645 N N . GLY A 1 93 ? 6.912 5.373 7.542 1.00 84.06 93 GLY A N 1
ATOM 646 C CA . GLY A 1 93 ? 6.809 6.677 6.910 1.00 84.06 93 GLY A CA 1
ATOM 647 C C . GLY A 1 93 ? 6.589 6.539 5.403 1.00 84.06 93 GLY A C 1
ATOM 648 O O . GLY A 1 93 ? 6.155 5.506 4.895 1.00 84.06 93 GLY A O 1
ATOM 649 N N . GLY A 1 94 ? 6.907 7.598 4.677 1.00 80.56 94 GLY A N 1
ATOM 650 C CA . GLY A 1 94 ? 6.842 7.607 3.228 1.00 80.56 94 GLY A CA 1
ATOM 651 C C . GLY A 1 94 ? 7.191 8.985 2.703 1.00 80.56 94 GLY A C 1
ATOM 652 O O . GLY A 1 94 ? 6.979 9.991 3.380 1.00 80.56 94 GLY A O 1
ATOM 653 N N . THR A 1 95 ? 7.760 9.028 1.507 1.00 83.69 95 THR A N 1
ATOM 654 C CA . THR A 1 95 ? 7.910 10.279 0.769 1.00 83.69 95 THR A CA 1
ATOM 655 C C . THR A 1 95 ? 6.768 10.368 -0.224 1.00 83.69 95 THR A C 1
ATOM 657 O O . THR A 1 95 ? 6.756 9.629 -1.209 1.00 83.69 95 THR A O 1
ATOM 660 N N . GLU A 1 96 ? 5.815 11.264 0.020 1.00 83.06 96 GLU A N 1
ATOM 661 C CA . GLU A 1 96 ? 4.777 11.529 -0.967 1.00 83.06 96 GLU A CA 1
ATOM 662 C C . GLU A 1 96 ? 5.414 12.067 -2.254 1.00 83.06 96 GLU A C 1
ATOM 664 O O . GLU A 1 96 ? 6.247 12.978 -2.235 1.00 83.06 96 GLU A O 1
ATOM 669 N N . VAL A 1 97 ? 5.055 11.456 -3.375 1.00 85.38 97 VAL A N 1
ATOM 670 C CA . VAL A 1 97 ? 5.457 11.850 -4.716 1.00 85.38 97 VAL A CA 1
ATOM 671 C C . VAL A 1 97 ? 4.205 12.163 -5.525 1.00 85.38 97 VAL A C 1
ATOM 673 O O . VAL A 1 97 ? 3.239 11.400 -5.553 1.00 85.38 97 VAL A O 1
ATOM 676 N N . ASP A 1 98 ? 4.233 13.301 -6.206 1.00 81.44 98 ASP A N 1
ATOM 677 C CA . ASP A 1 98 ? 3.202 13.661 -7.173 1.00 81.44 98 ASP A CA 1
ATOM 678 C C . ASP A 1 98 ? 3.506 12.947 -8.497 1.00 81.44 98 ASP A C 1
ATOM 680 O O . ASP A 1 98 ? 4.261 13.450 -9.334 1.00 81.44 98 ASP A O 1
ATOM 684 N N . LEU A 1 99 ? 2.997 11.721 -8.645 1.00 81.88 99 LEU A N 1
ATOM 685 C CA . LEU A 1 99 ? 3.019 11.009 -9.915 1.00 81.88 99 LEU A CA 1
ATOM 686 C C . LEU A 1 99 ? 1.837 11.495 -10.749 1.00 81.88 99 LEU A C 1
ATOM 688 O O . LEU A 1 99 ? 0.693 11.440 -10.316 1.00 81.88 99 LEU A O 1
ATOM 692 N N . LYS A 1 100 ? 2.107 11.969 -11.963 1.00 77.88 100 LYS A N 1
ATOM 693 C CA . LYS A 1 100 ? 1.043 12.282 -12.917 1.00 77.88 100 LYS A CA 1
ATOM 694 C C . LYS A 1 100 ? 0.801 11.045 -13.769 1.00 77.88 100 LYS A C 1
ATOM 696 O O . LYS A 1 100 ? 1.776 10.571 -14.355 1.00 77.88 100 LYS A O 1
ATOM 701 N N . PRO A 1 101 ? -0.439 10.540 -13.865 1.00 77.69 101 PRO A N 1
ATOM 702 C CA . PRO A 1 101 ? -0.715 9.419 -14.743 1.00 77.69 101 PRO A CA 1
ATOM 703 C C . PRO A 1 101 ? -0.368 9.815 -16.183 1.00 77.69 101 PRO A C 1
ATOM 705 O O . PRO A 1 101 ? -0.819 10.848 -16.686 1.00 77.69 101 PRO A O 1
ATOM 708 N N . GLU A 1 102 ? 0.465 9.007 -16.836 1.00 83.38 102 GLU A N 1
ATOM 709 C CA . GLU A 1 102 ? 0.850 9.177 -18.243 1.00 83.38 102 GLU A CA 1
ATOM 710 C C . GLU A 1 102 ? -0.326 8.877 -19.181 1.00 83.38 102 GLU A C 1
ATOM 712 O O . GLU A 1 102 ? -0.382 9.364 -20.311 1.00 83.38 102 GLU A O 1
ATOM 717 N N . GLY A 1 103 ? -1.298 8.114 -18.683 1.00 76.50 103 GLY A N 1
ATOM 718 C CA . GLY A 1 103 ? -2.562 7.838 -19.337 1.00 76.50 103 GLY A CA 1
ATOM 719 C C . GLY A 1 103 ? -3.644 7.524 -18.312 1.00 76.50 103 GLY A C 1
ATOM 720 O O . GLY A 1 103 ? -3.378 6.930 -17.270 1.00 76.50 103 GLY A O 1
ATOM 721 N N . ARG A 1 104 ? -4.874 7.929 -18.630 1.00 76.94 104 ARG A N 1
ATOM 722 C CA . ARG A 1 104 ? -6.092 7.541 -17.920 1.00 76.94 104 ARG A CA 1
ATOM 723 C C . ARG A 1 104 ? -7.145 7.193 -18.963 1.00 76.94 104 ARG A C 1
ATOM 725 O O . ARG A 1 104 ? -7.421 8.008 -19.841 1.00 76.94 104 ARG A O 1
ATOM 732 N N . THR A 1 105 ? -7.745 6.010 -18.879 1.00 74.06 105 THR A N 1
ATOM 733 C CA . THR A 1 105 ? -8.777 5.567 -19.844 1.00 74.06 105 THR A CA 1
ATOM 734 C C . THR A 1 105 ? -10.177 6.140 -19.557 1.00 74.06 105 THR A C 1
ATOM 736 O O . THR A 1 105 ? -11.129 5.852 -20.281 1.00 74.06 105 THR A O 1
ATOM 739 N N . ALA A 1 106 ? -10.320 6.983 -18.526 1.00 60.22 106 ALA A N 1
ATOM 740 C CA . ALA A 1 106 ? -11.594 7.565 -18.103 1.00 60.22 106 ALA A CA 1
ATOM 741 C C . ALA A 1 106 ? -12.190 8.564 -19.115 1.00 60.22 106 ALA A C 1
ATOM 743 O O . ALA A 1 106 ? -11.481 9.319 -19.779 1.00 60.22 106 ALA A O 1
ATOM 744 N N . THR A 1 107 ? -13.525 8.608 -19.170 1.00 49.75 107 THR A N 1
ATOM 745 C CA . THR A 1 107 ? -14.308 9.442 -20.099 1.00 49.75 107 THR A CA 1
ATOM 746 C C . THR A 1 107 ? -14.714 10.820 -19.560 1.00 49.75 107 THR A C 1
ATOM 748 O O . THR A 1 107 ? -15.146 11.645 -20.356 1.00 49.75 107 THR A O 1
ATOM 751 N N . GLU A 1 108 ? -14.527 11.137 -18.274 1.00 47.47 108 GLU A N 1
ATOM 752 C CA . GLU A 1 108 ? -14.747 12.486 -17.716 1.00 47.47 108 GLU A CA 1
ATOM 753 C C . GLU A 1 108 ? -13.787 12.777 -16.545 1.00 47.47 108 GLU A C 1
ATOM 755 O O . GLU A 1 108 ? -13.293 11.865 -15.881 1.00 47.47 108 GLU A O 1
ATOM 760 N N . SER A 1 109 ? -13.496 14.061 -16.301 1.00 45.09 109 SER A N 1
ATOM 761 C CA . SER A 1 109 ? -12.563 14.531 -15.267 1.00 45.09 109 SER A CA 1
ATOM 762 C C . SER A 1 109 ? -13.027 14.154 -13.854 1.00 45.09 109 SER A C 1
ATOM 764 O O . SER A 1 109 ? -14.063 14.634 -13.391 1.00 45.09 109 SER A O 1
ATOM 766 N N . ALA A 1 110 ? -12.232 13.337 -13.164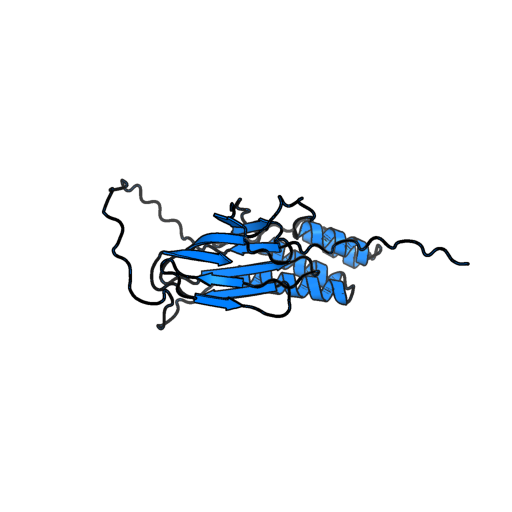 1.00 48.25 110 ALA A N 1
ATOM 767 C CA . ALA A 1 110 ? -12.482 12.874 -11.803 1.00 48.25 110 ALA A CA 1
ATOM 768 C C . ALA A 1 110 ? -12.590 14.032 -10.790 1.00 48.25 110 ALA A C 1
ATOM 770 O O . ALA A 1 110 ? -11.697 14.873 -10.681 1.00 48.25 110 ALA A O 1
ATOM 771 N N . GLN A 1 111 ? -13.663 14.041 -9.996 1.00 44.88 111 GLN A N 1
ATOM 772 C CA . GLN A 1 111 ? -13.678 14.747 -8.715 1.00 44.88 111 GLN A CA 1
ATOM 773 C C . GLN A 1 111 ? -12.866 13.927 -7.707 1.00 44.88 111 GLN A C 1
ATOM 775 O O . GLN A 1 111 ? -13.135 12.742 -7.522 1.00 44.88 111 GLN A O 1
ATOM 780 N N . LYS A 1 112 ? -11.897 14.564 -7.033 1.00 47.47 112 LYS A N 1
ATOM 781 C CA . LYS A 1 112 ? -11.258 14.010 -5.830 1.00 47.47 112 LYS A CA 1
ATOM 782 C C . LYS A 1 112 ? -12.342 13.794 -4.776 1.00 47.47 112 LYS A C 1
ATOM 784 O O . LYS A 1 112 ? -12.814 14.762 -4.183 1.00 47.47 112 LYS A O 1
ATOM 789 N N . SER A 1 113 ? -12.735 12.553 -4.527 1.00 41.50 113 SER A N 1
ATOM 790 C CA . SER A 1 113 ? -13.585 12.223 -3.386 1.00 41.50 113 SER A CA 1
ATOM 791 C C . SER A 1 113 ? -12.966 11.072 -2.617 1.00 41.50 113 SER A C 1
ATOM 793 O O . SER A 1 113 ? -13.307 9.913 -2.820 1.00 41.50 113 SER A O 1
ATOM 795 N N . GLY A 1 114 ? -12.035 11.431 -1.740 1.00 50.50 114 GLY A N 1
ATOM 796 C CA . GLY A 1 114 ? -11.428 10.521 -0.792 1.00 50.50 114 GLY A CA 1
ATOM 797 C C . GLY A 1 114 ? -10.379 11.211 0.050 1.00 50.50 114 GLY A C 1
ATOM 798 O O . GLY A 1 114 ? -9.566 11.960 -0.490 1.00 50.50 114 GLY A O 1
ATOM 799 N N . GLN A 1 115 ? -10.408 10.994 1.365 1.00 53.12 115 GLN A N 1
ATOM 800 C CA . GLN A 1 115 ? -9.267 11.368 2.187 1.00 53.12 115 GLN A CA 1
ATOM 801 C C . GLN A 1 115 ? -8.187 10.292 2.017 1.00 53.12 115 GLN A C 1
ATOM 803 O O . GLN A 1 115 ? -8.499 9.111 2.173 1.00 53.12 115 GLN A O 1
ATOM 808 N N . PRO A 1 116 ? -6.942 10.687 1.717 1.00 62.28 116 PRO A N 1
ATOM 809 C CA . PRO A 1 116 ? -5.748 9.879 1.925 1.00 62.28 116 PRO A CA 1
ATOM 810 C C . PRO A 1 116 ? -5.831 8.901 3.100 1.00 62.28 116 PRO A C 1
ATOM 812 O O . PRO A 1 116 ? -5.997 9.335 4.243 1.00 62.28 116 PRO A O 1
ATOM 815 N N . VAL A 1 117 ? -5.631 7.601 2.852 1.00 78.06 117 VAL A N 1
ATOM 816 C CA . VAL A 1 117 ? -5.386 6.648 3.944 1.00 78.06 117 VAL A CA 1
ATOM 817 C C . VAL A 1 117 ? -3.992 6.937 4.499 1.00 78.06 117 VAL A C 1
ATOM 819 O O . VAL A 1 117 ? -2.972 6.608 3.899 1.00 78.06 117 VAL A O 1
ATOM 822 N N . SER A 1 118 ? -3.956 7.620 5.638 1.00 86.44 118 SER A N 1
ATOM 823 C CA . SER A 1 118 ? -2.743 7.980 6.377 1.00 86.44 118 SER A CA 1
ATOM 824 C C . SER A 1 118 ? -2.795 7.438 7.803 1.00 86.44 118 SER A C 1
ATOM 826 O O . SER A 1 118 ? -3.880 7.206 8.343 1.00 86.44 118 SER A O 1
ATOM 828 N N . ALA A 1 119 ? -1.636 7.293 8.454 1.00 91.44 119 ALA A N 1
ATOM 829 C CA . ALA A 1 119 ? -1.578 6.875 9.857 1.00 91.44 119 ALA A CA 1
ATOM 830 C C . ALA A 1 119 ? -2.465 7.752 10.760 1.00 91.44 119 ALA A C 1
ATOM 832 O O . ALA A 1 119 ? -3.180 7.231 11.610 1.00 91.44 119 ALA A O 1
ATOM 833 N N . ASP A 1 120 ? -2.481 9.068 10.535 1.00 91.62 120 ASP A N 1
ATOM 834 C CA . ASP A 1 120 ? -3.290 9.990 11.334 1.00 91.62 120 ASP A CA 1
ATOM 835 C C . ASP A 1 120 ? -4.793 9.805 11.069 1.00 91.62 120 ASP A C 1
ATOM 837 O O . ASP A 1 120 ? -5.581 9.801 12.014 1.00 91.62 120 ASP A O 1
ATOM 841 N N . SER A 1 121 ? -5.201 9.562 9.815 1.00 91.50 121 SER A N 1
ATOM 842 C CA . SER A 1 121 ? -6.605 9.250 9.496 1.00 91.50 121 SER A CA 1
ATOM 843 C C . SER A 1 121 ? -7.078 7.945 10.153 1.00 91.50 121 SER A C 1
ATOM 845 O O . SER A 1 121 ? -8.188 7.890 10.679 1.00 91.50 121 SER A O 1
ATOM 847 N N . ILE A 1 122 ? -6.211 6.926 10.214 1.00 94.88 122 ILE A N 1
ATOM 848 C CA . ILE A 1 122 ? -6.501 5.645 10.874 1.00 94.88 122 ILE A CA 1
ATOM 849 C C . ILE A 1 122 ? -6.654 5.846 12.389 1.00 94.88 122 ILE A C 1
ATOM 851 O O . ILE A 1 122 ? -7.534 5.254 13.010 1.00 94.88 122 ILE A O 1
ATOM 855 N N . LEU A 1 123 ? -5.834 6.705 13.004 1.00 96.56 123 LEU A N 1
ATOM 856 C CA . LEU A 1 123 ? -5.915 6.998 14.441 1.00 96.56 123 LEU A CA 1
ATOM 857 C C . LEU A 1 123 ? -7.166 7.799 14.821 1.00 96.56 123 LEU A C 1
ATOM 859 O O . LEU A 1 123 ? -7.674 7.628 15.931 1.00 96.56 123 LEU A O 1
ATOM 863 N N . VAL A 1 124 ? -7.677 8.648 13.924 1.00 95.94 124 VAL A N 1
ATOM 864 C CA . VAL A 1 124 ? -8.988 9.297 14.101 1.00 95.94 124 VAL A CA 1
ATOM 865 C C . VAL A 1 124 ? -10.089 8.237 14.140 1.00 95.94 124 VAL A C 1
ATOM 867 O O . VAL A 1 124 ? -10.867 8.202 15.090 1.00 95.94 124 VAL A O 1
ATOM 870 N N . GLU A 1 125 ? -10.092 7.312 13.179 1.00 95.69 125 GLU A N 1
ATOM 871 C CA . GLU A 1 125 ? -11.062 6.212 13.128 1.00 95.69 125 GLU A CA 1
ATOM 872 C C . GLU A 1 125 ? -10.972 5.297 14.366 1.00 95.69 125 GLU A C 1
ATOM 874 O O . GLU A 1 125 ? -11.987 4.942 14.971 1.00 95.69 125 GLU A O 1
ATOM 879 N N . ALA A 1 126 ? -9.753 4.976 14.812 1.00 97.75 126 ALA A N 1
ATOM 880 C CA . ALA A 1 126 ? -9.525 4.214 16.037 1.00 97.75 126 ALA A CA 1
ATOM 881 C C . ALA A 1 126 ? -10.097 4.925 17.274 1.00 97.75 126 ALA A C 1
ATOM 883 O O . ALA A 1 126 ? -10.683 4.276 18.143 1.00 97.75 126 ALA A O 1
ATOM 884 N N . ARG A 1 127 ? -9.968 6.257 17.353 1.00 97.62 127 ARG A N 1
ATOM 885 C CA . ARG A 1 127 ? -10.503 7.063 18.464 1.00 97.62 127 ARG A CA 1
ATOM 886 C C . ARG A 1 127 ? -12.028 7.025 18.502 1.00 97.62 127 ARG A C 1
ATOM 888 O O . ARG A 1 127 ? -12.605 6.883 19.583 1.00 97.62 127 ARG A O 1
ATOM 895 N N . ASP A 1 128 ? -12.668 7.080 17.340 1.00 97.12 128 ASP A N 1
ATOM 896 C CA . ASP A 1 128 ? -14.122 6.969 17.225 1.00 97.12 128 ASP A CA 1
ATOM 897 C C . ASP A 1 128 ? -14.618 5.583 17.671 1.00 97.12 128 ASP A C 1
ATOM 899 O O . ASP A 1 128 ? -15.600 5.470 18.416 1.00 97.12 128 ASP A O 1
ATOM 903 N N . LEU A 1 129 ? -13.910 4.514 17.288 1.00 97.56 129 LEU A N 1
ATOM 904 C CA . LEU A 1 129 ? -14.216 3.146 17.718 1.00 97.56 129 LEU A CA 1
ATOM 905 C C . LEU A 1 129 ? -13.960 2.908 19.214 1.00 97.56 129 LEU A C 1
ATOM 907 O O . LEU A 1 129 ? -14.715 2.166 19.845 1.00 97.56 129 LEU A O 1
ATOM 911 N N . ALA A 1 130 ? -12.950 3.562 19.795 1.00 97.19 130 ALA A N 1
ATOM 912 C CA . ALA A 1 130 ? -12.588 3.428 21.206 1.00 97.19 130 ALA A CA 1
ATOM 913 C C . ALA A 1 130 ? -13.659 3.963 22.172 1.00 97.19 130 ALA A C 1
ATOM 915 O O . ALA A 1 130 ? -13.662 3.595 23.347 1.00 97.19 130 ALA A O 1
ATOM 916 N N . LYS A 1 131 ? -14.567 4.839 21.711 1.00 95.12 131 LYS A N 1
ATOM 917 C CA . LYS A 1 131 ? -15.688 5.391 22.504 1.00 95.12 131 LYS A CA 1
ATOM 918 C C . LYS A 1 131 ? -15.274 5.935 23.881 1.00 95.12 131 LYS A C 1
ATOM 920 O O . LYS A 1 131 ? -16.010 5.806 24.858 1.00 95.12 131 LYS A O 1
ATOM 925 N N . GLY A 1 132 ? -14.094 6.547 23.966 1.00 92.69 132 GLY A N 1
ATOM 926 C CA . GLY A 1 132 ? -13.598 7.133 25.214 1.00 92.69 132 GLY A CA 1
ATOM 927 C C . GLY A 1 132 ? -12.889 6.161 26.166 1.00 92.69 132 GLY A C 1
ATOM 928 O O . GLY A 1 132 ? -12.522 6.584 27.261 1.00 92.69 132 GLY A O 1
ATOM 929 N N . GLU A 1 133 ? -12.661 4.898 25.786 1.00 97.56 133 GLU A N 1
ATOM 930 C CA . GLU A 1 133 ? -11.907 3.948 26.613 1.00 97.56 133 GLU A CA 1
ATOM 931 C C . GLU A 1 133 ? -10.480 4.465 26.862 1.00 97.56 133 GLU A C 1
ATOM 933 O O . GLU A 1 133 ? -9.763 4.877 25.947 1.00 97.56 133 GLU A O 1
ATOM 938 N N . LYS A 1 134 ? -10.091 4.519 28.139 1.00 97.12 134 LYS A N 1
ATOM 939 C CA . LYS A 1 134 ? -8.914 5.266 28.584 1.00 97.12 134 LYS A CA 1
ATOM 940 C C . LYS A 1 134 ? -7.614 4.656 28.070 1.00 97.12 134 LYS A C 1
ATOM 942 O O . LYS A 1 134 ? -6.745 5.404 27.635 1.00 97.12 134 LYS A O 1
ATOM 947 N N . ILE A 1 135 ? -7.457 3.336 28.144 1.00 97.56 135 ILE A N 1
ATOM 948 C CA . ILE A 1 135 ? -6.212 2.663 27.755 1.00 97.56 135 ILE A CA 1
ATOM 949 C C . ILE A 1 135 ? -6.003 2.752 26.243 1.00 97.56 135 ILE A C 1
ATOM 951 O O . ILE A 1 135 ? -4.921 3.111 25.790 1.00 97.56 135 ILE A O 1
ATOM 955 N N . THR A 1 136 ? -7.051 2.519 25.466 1.00 97.75 136 THR A N 1
ATOM 956 C CA . THR A 1 136 ? -7.046 2.620 24.007 1.00 97.75 136 THR A CA 1
ATOM 957 C C . THR A 1 136 ? -6.717 4.043 23.571 1.00 97.75 136 THR A C 1
ATOM 959 O O . THR A 1 136 ? -5.846 4.233 22.730 1.00 97.75 136 THR A O 1
ATOM 962 N N . ASN A 1 137 ? -7.320 5.061 24.196 1.00 97.50 137 ASN A N 1
ATOM 963 C CA . ASN A 1 137 ? -6.978 6.456 23.906 1.00 97.50 137 ASN A CA 1
ATOM 964 C C . ASN A 1 137 ? -5.524 6.803 24.252 1.00 97.50 137 ASN A C 1
ATOM 966 O O . ASN A 1 137 ? -4.890 7.525 23.489 1.00 97.50 137 ASN A O 1
ATOM 970 N N . LEU A 1 138 ? -4.969 6.255 25.339 1.00 97.62 138 LEU A N 1
ATOM 971 C CA . LEU A 1 138 ? -3.547 6.426 25.654 1.00 97.62 138 LEU A CA 1
ATOM 972 C C . LEU A 1 138 ? -2.643 5.799 24.582 1.00 97.62 138 LEU A C 1
ATOM 974 O O . LEU A 1 138 ? -1.654 6.415 24.197 1.00 97.62 138 LEU A O 1
ATOM 978 N N . LEU A 1 139 ? -2.991 4.617 24.060 1.00 98.12 139 LEU A N 1
ATOM 979 C CA . LEU A 1 139 ? -2.250 3.972 22.965 1.00 98.12 139 LEU A CA 1
ATOM 980 C C . LEU A 1 139 ? -2.346 4.764 21.650 1.00 98.12 139 LEU A C 1
ATOM 982 O O . LEU A 1 139 ? -1.380 4.823 20.883 1.00 98.12 139 LEU A O 1
ATOM 986 N N . ILE A 1 140 ? -3.499 5.387 21.391 1.00 98.06 140 ILE A N 1
ATOM 987 C CA . ILE A 1 140 ? -3.684 6.299 20.256 1.00 98.06 140 ILE A CA 1
ATOM 988 C C . ILE A 1 140 ? -2.768 7.510 20.422 1.00 98.06 140 ILE A C 1
ATOM 990 O O . ILE A 1 140 ? -2.007 7.814 19.507 1.00 98.06 140 ILE A O 1
ATOM 994 N N . ASP A 1 141 ? -2.804 8.174 21.579 1.00 97.12 141 ASP A N 1
ATOM 995 C CA . ASP A 1 141 ? -1.986 9.358 21.860 1.00 97.12 141 ASP A CA 1
ATOM 996 C C . ASP A 1 141 ? -0.483 9.037 21.771 1.00 97.12 141 ASP A C 1
ATOM 998 O O . ASP A 1 141 ? 0.274 9.790 21.155 1.00 97.12 141 ASP A O 1
ATOM 1002 N N . GLU A 1 142 ? -0.053 7.881 22.291 1.00 96.62 142 GLU A N 1
ATOM 1003 C CA . GLU A 1 142 ? 1.318 7.381 22.127 1.00 96.62 142 GLU A CA 1
ATOM 1004 C C . GLU A 1 142 ? 1.679 7.267 20.639 1.00 96.62 142 GLU A C 1
ATOM 1006 O O . GLU A 1 142 ? 2.701 7.801 20.198 1.00 96.62 142 GLU A O 1
ATOM 1011 N N . THR A 1 143 ? 0.809 6.641 19.842 1.00 96.12 143 THR A N 1
ATOM 1012 C CA . THR A 1 143 ? 1.046 6.434 18.408 1.00 96.12 143 THR A CA 1
ATOM 1013 C C . THR A 1 143 ? 1.069 7.748 17.629 1.00 96.12 143 THR A C 1
ATOM 1015 O O . THR A 1 143 ? 1.895 7.904 16.732 1.00 96.12 143 THR A O 1
ATOM 1018 N N . VAL A 1 144 ? 0.240 8.735 17.985 1.00 94.81 144 VAL A N 1
ATOM 1019 C CA . VAL A 1 144 ? 0.283 10.078 17.376 1.00 94.81 144 VAL A CA 1
ATOM 1020 C C . VAL A 1 144 ? 1.675 10.700 17.520 1.00 94.81 144 VAL A C 1
ATOM 1022 O O . VAL A 1 144 ? 2.174 11.301 16.567 1.00 94.81 144 VAL A O 1
ATOM 1025 N N . THR A 1 145 ? 2.321 10.515 18.674 1.00 93.62 145 THR A N 1
ATOM 1026 C CA . THR A 1 145 ? 3.646 11.089 18.970 1.00 93.62 145 THR A CA 1
ATOM 1027 C C . THR A 1 145 ? 4.830 10.277 18.441 1.00 93.62 145 THR A C 1
ATOM 1029 O O . THR A 1 145 ? 5.965 10.750 18.504 1.00 93.62 145 THR A O 1
ATOM 1032 N N . MET A 1 146 ? 4.597 9.076 17.900 1.00 89.56 146 MET A N 1
ATOM 1033 C CA . MET A 1 146 ? 5.664 8.265 17.311 1.00 89.56 146 MET A CA 1
ATOM 1034 C C . MET A 1 146 ? 6.298 8.975 16.106 1.00 89.56 146 MET A C 1
ATOM 1036 O O . MET A 1 146 ? 5.605 9.473 15.223 1.00 89.56 146 MET A O 1
ATOM 1040 N N . GLY A 1 147 ? 7.627 8.984 16.038 1.00 79.94 147 GLY A N 1
ATOM 1041 C CA . GLY A 1 147 ? 8.347 9.351 14.819 1.00 79.94 147 GLY A CA 1
ATOM 1042 C C . GLY A 1 147 ? 8.404 8.189 13.824 1.00 79.94 147 GLY A C 1
ATOM 1043 O O . GLY A 1 147 ? 8.231 7.029 14.204 1.00 79.94 147 GLY A O 1
ATOM 1044 N N . ALA A 1 148 ? 8.696 8.495 12.560 1.00 78.19 148 ALA A N 1
ATOM 1045 C CA . ALA A 1 148 ? 9.094 7.469 11.601 1.00 78.19 148 ALA A CA 1
ATOM 1046 C C . ALA A 1 148 ? 10.430 6.839 12.023 1.00 78.19 148 ALA A C 1
ATOM 1048 O O . ALA A 1 148 ? 11.283 7.507 12.618 1.00 78.19 148 ALA A O 1
ATOM 1049 N N . ALA A 1 149 ? 10.623 5.556 11.716 1.00 71.00 149 ALA A N 1
ATOM 1050 C CA . ALA A 1 149 ? 11.894 4.895 11.958 1.00 71.00 149 ALA A CA 1
ATOM 1051 C C . ALA A 1 149 ? 12.992 5.562 11.114 1.00 71.00 149 ALA A C 1
ATOM 1053 O O . ALA A 1 149 ? 12.815 5.825 9.923 1.00 71.00 149 ALA A O 1
ATOM 1054 N N . ALA A 1 150 ? 14.143 5.833 11.730 1.00 59.25 150 ALA A N 1
ATOM 1055 C CA . ALA A 1 150 ? 15.324 6.269 11.000 1.00 59.25 150 ALA A CA 1
ATOM 1056 C C . ALA A 1 150 ? 15.896 5.065 10.233 1.00 59.25 150 ALA A C 1
ATOM 1058 O O . ALA A 1 150 ? 16.354 4.104 10.848 1.00 59.25 150 ALA A O 1
ATOM 1059 N N . GLY A 1 151 ? 15.861 5.101 8.901 1.00 59.59 151 GLY A N 1
ATOM 1060 C CA . GLY A 1 151 ? 16.343 4.000 8.069 1.00 59.59 151 GLY A CA 1
ATOM 1061 C C . GLY A 1 151 ? 16.404 4.348 6.584 1.00 59.59 151 GLY A C 1
ATOM 1062 O O . GLY A 1 151 ? 15.756 5.286 6.120 1.00 59.59 151 GLY A O 1
ATOM 1063 N N . ALA A 1 152 ? 17.214 3.594 5.841 1.00 50.16 152 ALA A N 1
ATOM 1064 C CA . ALA A 1 152 ? 17.261 3.658 4.386 1.00 50.16 152 ALA A CA 1
ATOM 1065 C C . ALA A 1 152 ? 16.047 2.916 3.799 1.00 50.16 152 ALA A C 1
ATOM 1067 O O . ALA A 1 152 ? 15.770 1.795 4.206 1.00 50.16 152 ALA A O 1
ATOM 1068 N N . GLY A 1 153 ? 15.350 3.525 2.832 1.00 65.44 153 GLY A N 1
ATOM 1069 C CA . GLY A 1 153 ? 14.280 2.858 2.075 1.00 65.44 153 GLY A CA 1
ATOM 1070 C C . GLY A 1 153 ? 12.848 3.232 2.464 1.00 65.44 153 GLY A C 1
ATOM 1071 O O . GLY A 1 153 ? 11.983 2.361 2.486 1.00 65.44 153 GLY A O 1
ATOM 1072 N N . GLN A 1 154 ? 12.570 4.512 2.745 1.00 76.06 154 GLN A N 1
ATOM 1073 C CA . GLN A 1 154 ? 11.180 4.973 2.822 1.00 76.06 154 GLN A CA 1
ATOM 1074 C C . GLN A 1 154 ? 10.467 4.718 1.486 1.00 76.06 154 GLN A C 1
ATOM 1076 O O . GLN A 1 154 ? 11.021 5.045 0.428 1.00 76.06 154 GLN A O 1
ATOM 1081 N N . PRO A 1 155 ? 9.245 4.167 1.508 1.00 85.25 155 PRO A N 1
ATOM 1082 C CA . PRO A 1 155 ? 8.475 4.015 0.291 1.00 85.25 155 PRO A CA 1
ATOM 1083 C C . PRO A 1 155 ? 8.122 5.395 -0.265 1.00 85.25 155 PRO A C 1
ATOM 1085 O O . PRO A 1 155 ? 7.830 6.332 0.480 1.00 85.25 155 PRO A O 1
ATOM 1088 N N . LYS A 1 156 ? 8.152 5.537 -1.587 1.00 86.12 156 LYS A N 1
ATOM 1089 C CA . LYS A 1 156 ? 7.502 6.662 -2.249 1.00 86.12 156 LYS A CA 1
ATOM 1090 C C . LYS A 1 156 ? 6.018 6.352 -2.305 1.00 86.12 156 LYS A C 1
ATOM 1092 O O . LYS A 1 156 ? 5.640 5.251 -2.678 1.00 86.12 156 LYS A O 1
ATOM 1097 N N . THR A 1 157 ? 5.172 7.286 -1.919 1.00 87.44 157 THR A N 1
ATOM 1098 C CA . THR A 1 157 ? 3.723 7.072 -1.900 1.00 87.44 157 THR A CA 1
ATOM 1099 C C . THR A 1 157 ? 3.045 8.089 -2.791 1.00 87.44 157 THR A C 1
ATOM 1101 O O . THR A 1 157 ? 3.477 9.230 -2.878 1.00 87.44 157 THR A O 1
ATOM 1104 N N . HIS A 1 158 ? 1.978 7.686 -3.446 1.00 87.56 158 HIS A N 1
ATOM 1105 C CA . HIS A 1 158 ? 1.152 8.509 -4.301 1.00 87.56 158 HIS A CA 1
ATOM 1106 C C . HIS A 1 158 ? -0.311 8.203 -3.992 1.00 87.56 158 HIS A C 1
ATOM 1108 O O . HIS A 1 158 ? -0.663 7.074 -3.649 1.00 87.56 158 HIS A O 1
ATOM 1114 N N . GLN A 1 159 ? -1.166 9.212 -4.073 1.00 85.12 159 GLN A N 1
ATOM 1115 C CA . GLN A 1 159 ? -2.580 9.073 -3.758 1.00 85.12 159 GLN A CA 1
ATOM 1116 C C . GLN A 1 159 ? -3.406 9.649 -4.888 1.00 85.12 159 GLN A C 1
ATOM 1118 O O . GLN A 1 159 ? -3.271 10.828 -5.224 1.00 85.12 159 GLN A O 1
ATOM 1123 N N . ASP A 1 160 ? -4.284 8.815 -5.433 1.00 83.31 160 ASP A N 1
ATOM 1124 C CA . ASP A 1 160 ? -5.179 9.192 -6.515 1.00 83.31 160 ASP A CA 1
ATOM 1125 C C . ASP A 1 160 ? -6.536 8.485 -6.365 1.00 83.31 160 ASP A C 1
ATOM 1127 O O . ASP A 1 160 ? -6.858 7.850 -5.358 1.00 83.31 160 ASP A O 1
ATOM 1131 N N . THR A 1 161 ? -7.403 8.657 -7.349 1.00 83.38 161 THR A N 1
ATOM 1132 C CA . THR A 1 161 ? -8.691 7.985 -7.443 1.00 83.38 161 THR A CA 1
ATOM 1133 C C . THR A 1 161 ? -8.817 7.365 -8.821 1.00 83.38 161 THR A C 1
ATOM 1135 O O . THR A 1 161 ? -9.030 8.071 -9.811 1.00 83.38 161 THR A O 1
ATOM 1138 N N . VAL A 1 162 ? -8.765 6.036 -8.863 1.00 83.19 162 VAL A N 1
ATOM 1139 C CA . VAL A 1 162 ? -9.041 5.270 -10.076 1.00 83.19 162 VAL A CA 1
ATOM 1140 C C . VAL A 1 162 ? -10.556 5.230 -10.269 1.00 83.19 162 VAL A C 1
ATOM 1142 O O . VAL A 1 162 ? -11.305 4.765 -9.411 1.00 83.19 162 VAL A O 1
ATOM 1145 N N . GLN A 1 163 ? -11.041 5.784 -11.381 1.00 80.75 163 GLN A N 1
ATOM 1146 C CA . GLN A 1 163 ? -12.475 5.767 -11.680 1.00 80.75 163 GLN A CA 1
ATOM 1147 C C . GLN A 1 163 ? -12.945 4.342 -11.993 1.00 80.75 163 GLN A C 1
ATOM 1149 O O . GLN A 1 163 ? -12.196 3.538 -12.540 1.00 80.75 163 GLN A O 1
ATOM 1154 N N . ALA A 1 164 ? -14.213 4.042 -11.705 1.00 80.06 164 ALA A N 1
ATOM 1155 C CA . ALA A 1 164 ? -14.786 2.732 -12.000 1.00 80.06 164 ALA A CA 1
ATOM 1156 C C . ALA A 1 164 ? -14.632 2.378 -13.493 1.00 80.06 164 ALA A C 1
ATOM 1158 O O . ALA A 1 164 ? -15.100 3.116 -14.363 1.00 80.06 164 ALA A O 1
ATOM 1159 N N . GLY A 1 165 ? -13.983 1.245 -13.774 1.00 82.44 165 GLY A N 1
ATOM 1160 C CA . GLY A 1 165 ? -13.699 0.777 -15.134 1.00 82.44 165 GLY A CA 1
ATOM 1161 C C . GLY A 1 165 ? -12.605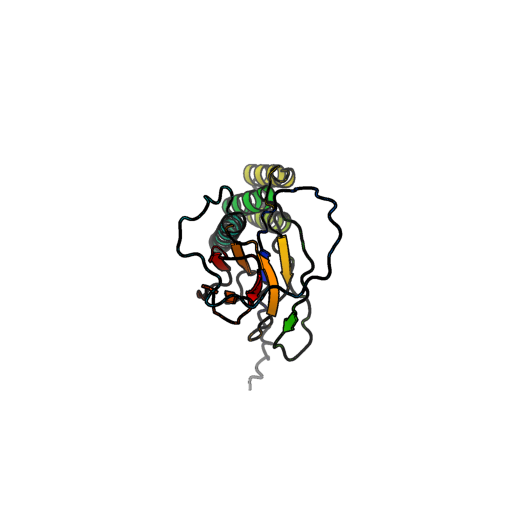 1.556 -15.875 1.00 82.44 165 GLY A C 1
ATOM 1162 O O . GLY A 1 165 ? -12.446 1.351 -17.077 1.00 82.44 165 GLY A O 1
ATOM 1163 N N . ALA A 1 166 ? -11.884 2.452 -15.197 1.00 85.88 166 ALA A N 1
ATOM 1164 C CA . ALA A 1 166 ? -10.720 3.139 -15.739 1.00 85.88 166 ALA A CA 1
ATOM 1165 C C . ALA A 1 166 ? -9.415 2.479 -15.272 1.00 85.88 166 ALA A C 1
ATOM 1167 O O . ALA A 1 166 ? -9.385 1.746 -14.289 1.00 85.88 166 ALA A O 1
ATOM 1168 N N . THR A 1 167 ? -8.339 2.801 -15.979 1.00 89.75 167 THR A N 1
ATOM 1169 C CA . THR A 1 167 ? -6.963 2.407 -15.676 1.00 89.75 167 THR A CA 1
ATOM 1170 C C . THR A 1 167 ? -6.130 3.672 -15.599 1.00 89.75 167 THR A C 1
ATOM 1172 O O . THR A 1 167 ? -6.236 4.519 -16.495 1.00 89.75 167 THR A O 1
ATOM 1175 N N . ASP A 1 168 ? -5.315 3.780 -14.555 1.00 90.69 168 ASP A N 1
ATOM 1176 C CA . ASP A 1 168 ? -4.313 4.829 -14.413 1.00 90.69 168 ASP A CA 1
ATOM 1177 C C . ASP A 1 168 ? -2.942 4.240 -14.697 1.00 90.69 168 ASP A C 1
ATOM 1179 O O . ASP A 1 168 ? -2.606 3.173 -14.206 1.00 90.69 168 ASP A O 1
ATOM 1183 N N . VAL A 1 169 ? -2.152 4.942 -15.500 1.00 92.88 169 VAL A N 1
ATOM 1184 C CA . VAL A 1 169 ? -0.865 4.438 -15.968 1.00 92.88 169 VAL A CA 1
ATOM 1185 C C . VAL A 1 169 ? 0.258 5.282 -15.394 1.00 92.88 169 VAL A C 1
ATOM 1187 O O . VAL A 1 169 ? 0.311 6.489 -15.632 1.00 92.88 169 VAL A O 1
ATOM 1190 N N . TYR A 1 170 ? 1.196 4.647 -14.701 1.00 92.88 170 TYR A N 1
ATOM 1191 C CA . TYR A 1 170 ? 2.376 5.291 -14.131 1.00 92.88 170 TYR A CA 1
ATOM 1192 C C . TYR A 1 170 ? 3.657 4.677 -14.685 1.00 92.88 170 TYR A C 1
ATOM 1194 O O . TYR A 1 170 ? 3.742 3.469 -14.880 1.00 92.88 170 TYR A O 1
ATOM 1202 N N . SER A 1 171 ? 4.686 5.498 -14.876 1.00 93.50 171 SER A N 1
ATOM 1203 C CA . SER A 1 171 ? 6.024 5.036 -15.243 1.00 93.50 171 SER A CA 1
ATOM 1204 C C . SER A 1 171 ? 6.987 5.264 -14.090 1.00 93.50 171 SER A C 1
ATOM 1206 O O . SER A 1 171 ? 7.140 6.387 -13.600 1.00 93.50 171 SER A O 1
ATOM 1208 N N . VAL A 1 172 ? 7.645 4.196 -13.638 1.00 93.19 172 VAL A N 1
ATOM 1209 C CA . VAL A 1 172 ? 8.618 4.264 -12.544 1.00 93.19 172 VAL A CA 1
ATOM 1210 C C . VAL A 1 172 ? 9.896 3.530 -12.920 1.00 93.19 172 VAL A C 1
ATOM 1212 O O . VAL A 1 172 ? 9.870 2.414 -13.429 1.00 93.19 172 VAL A O 1
ATOM 1215 N N . VAL A 1 173 ? 11.042 4.156 -12.650 1.00 93.44 173 VAL A N 1
ATOM 1216 C CA . VAL A 1 173 ? 12.353 3.541 -12.878 1.00 93.44 173 VAL A CA 1
ATOM 1217 C C . VAL A 1 173 ? 12.743 2.689 -11.677 1.00 93.44 173 VAL A C 1
ATOM 1219 O O . VAL A 1 173 ? 12.854 3.207 -10.566 1.00 93.44 173 VAL A O 1
ATOM 1222 N N . PHE A 1 174 ? 13.024 1.411 -11.920 1.00 92.38 174 PHE A N 1
ATOM 1223 C CA . PHE A 1 174 ? 13.579 0.495 -10.926 1.00 92.38 174 PHE A CA 1
ATOM 1224 C C . PHE A 1 174 ? 14.995 0.070 -11.308 1.00 92.38 174 PHE A C 1
ATOM 1226 O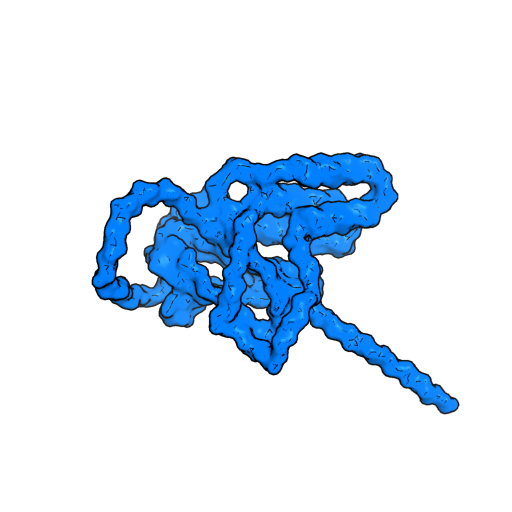 O . PHE A 1 174 ? 15.337 -0.053 -12.485 1.00 92.38 174 PHE A O 1
ATOM 1233 N N . SER A 1 175 ? 15.825 -0.166 -10.297 1.00 91.00 175 SER A N 1
ATOM 1234 C CA . SER A 1 175 ? 17.227 -0.547 -10.465 1.00 91.00 175 SER A CA 1
ATOM 1235 C C . SER A 1 175 ? 17.404 -2.043 -10.727 1.00 91.00 175 SER A C 1
ATOM 1237 O O . SER A 1 175 ? 16.834 -2.886 -10.034 1.00 91.00 175 SER A O 1
ATOM 1239 N N . GLY A 1 176 ? 18.286 -2.374 -11.671 1.00 90.56 176 GLY A N 1
ATOM 1240 C CA . GLY A 1 176 ? 18.724 -3.743 -11.942 1.00 90.56 176 GLY A CA 1
ATOM 1241 C C . GLY A 1 176 ? 19.350 -4.422 -10.722 1.00 90.56 176 GLY A C 1
ATOM 1242 O O . GLY A 1 176 ? 20.145 -3.822 -10.003 1.00 90.56 176 GLY A O 1
ATOM 1243 N N . GLY A 1 177 ? 19.012 -5.690 -10.500 1.00 87.12 177 GLY A N 1
ATOM 1244 C CA . GLY A 1 177 ? 19.560 -6.533 -9.436 1.00 87.12 177 GLY A CA 1
ATOM 1245 C C . GLY A 1 177 ? 19.040 -6.230 -8.028 1.00 87.12 177 GLY A C 1
ATOM 1246 O O . GLY A 1 177 ? 19.378 -6.962 -7.097 1.00 87.12 177 GLY A O 1
ATOM 1247 N N . GLN A 1 178 ? 18.214 -5.196 -7.858 1.00 87.19 178 GLN A N 1
ATOM 1248 C CA . GLN A 1 178 ? 17.594 -4.841 -6.581 1.00 87.19 178 GLN A CA 1
ATOM 1249 C C . GLN A 1 178 ? 16.167 -5.396 -6.496 1.00 87.19 178 GLN A C 1
ATOM 1251 O O . GLN A 1 178 ? 15.557 -5.710 -7.515 1.00 87.19 178 GLN A O 1
ATOM 1256 N N . LEU A 1 179 ? 15.639 -5.551 -5.280 1.00 89.88 179 LEU A N 1
ATOM 1257 C CA . LEU A 1 179 ? 14.215 -5.832 -5.111 1.00 89.88 179 LEU A CA 1
ATOM 1258 C C . LEU A 1 179 ? 13.419 -4.603 -5.569 1.00 89.88 179 LEU A C 1
ATOM 1260 O O . LEU A 1 179 ? 13.667 -3.495 -5.096 1.00 89.88 179 LEU A O 1
ATOM 1264 N N . ALA A 1 180 ? 12.459 -4.827 -6.457 1.00 92.25 180 ALA A N 1
ATOM 1265 C CA . ALA A 1 180 ? 11.425 -3.878 -6.820 1.00 92.25 180 ALA A CA 1
ATOM 1266 C C . ALA A 1 180 ? 10.091 -4.332 -6.222 1.00 92.25 180 ALA A C 1
ATOM 1268 O O . ALA A 1 180 ? 9.745 -5.517 -6.275 1.00 92.25 180 ALA A O 1
ATOM 1269 N N . GLU A 1 181 ? 9.353 -3.378 -5.664 1.00 93.25 181 GLU A N 1
ATOM 1270 C CA . GLU A 1 181 ? 8.023 -3.594 -5.113 1.00 93.25 181 GLU A CA 1
ATOM 1271 C C . GLU A 1 181 ? 7.068 -2.503 -5.595 1.00 93.25 181 GLU A C 1
ATOM 1273 O O . GLU A 1 181 ? 7.403 -1.314 -5.585 1.00 93.25 181 GLU A O 1
ATOM 1278 N N . ALA A 1 182 ? 5.857 -2.917 -5.945 1.00 94.62 182 ALA A N 1
ATOM 1279 C CA . ALA A 1 182 ? 4.726 -2.039 -6.184 1.00 94.62 182 ALA A CA 1
ATOM 1280 C C . ALA A 1 182 ? 3.520 -2.605 -5.444 1.00 94.62 182 ALA A C 1
ATOM 1282 O O . ALA A 1 182 ? 3.307 -3.818 -5.423 1.00 94.62 182 ALA A O 1
ATOM 1283 N N . GLY A 1 183 ? 2.741 -1.732 -4.824 1.00 94.00 183 GLY A N 1
ATOM 1284 C CA . GLY A 1 183 ? 1.493 -2.135 -4.211 1.00 94.00 183 GLY A CA 1
ATOM 1285 C C . GLY A 1 183 ? 0.502 -0.992 -4.197 1.00 94.00 183 GLY A C 1
ATOM 1286 O O . GLY A 1 183 ? 0.883 0.175 -4.099 1.00 94.00 183 GLY A O 1
ATOM 1287 N N . LEU A 1 184 ? -0.768 -1.350 -4.269 1.00 92.00 184 LEU A N 1
ATOM 1288 C CA . LEU A 1 184 ? -1.883 -0.428 -4.123 1.00 92.00 184 LEU A CA 1
ATOM 1289 C C . LEU A 1 184 ? -2.748 -0.868 -2.950 1.00 92.00 184 LEU A C 1
ATOM 1291 O O . LEU A 1 184 ? -2.789 -2.051 -2.615 1.00 92.00 184 LEU A O 1
ATOM 1295 N N . ALA A 1 185 ? -3.374 0.093 -2.290 1.00 89.88 185 ALA A N 1
ATOM 1296 C CA . ALA A 1 185 ? -4.349 -0.162 -1.246 1.00 89.88 185 ALA A CA 1
ATOM 1297 C C . ALA A 1 185 ? -5.480 0.852 -1.365 1.00 89.88 185 ALA A C 1
ATOM 1299 O O . ALA A 1 185 ? -5.232 2.064 -1.375 1.00 89.88 185 ALA A O 1
ATOM 1300 N N . GLY A 1 186 ? -6.704 0.350 -1.468 1.00 86.75 186 GLY A N 1
ATOM 1301 C CA . GLY A 1 186 ? -7.886 1.180 -1.545 1.00 86.75 186 GLY A CA 1
ATOM 1302 C C . GLY A 1 186 ? -8.518 1.522 -0.199 1.00 86.75 186 GLY A C 1
ATOM 1303 O O . GLY A 1 186 ? -7.949 1.295 0.872 1.00 86.75 186 GLY A O 1
ATOM 1304 N N . ASP A 1 187 ? -9.697 2.140 -0.247 1.00 80.44 187 ASP A N 1
ATOM 1305 C CA . ASP A 1 187 ? -10.487 2.500 0.940 1.00 80.44 187 ASP A CA 1
ATOM 1306 C C . ASP A 1 187 ? -11.398 1.393 1.483 1.00 80.44 187 ASP A C 1
ATOM 1308 O O . ASP A 1 187 ? -12.007 1.565 2.543 1.00 80.44 187 ASP A O 1
ATOM 1312 N N . GLY A 1 188 ? -11.479 0.265 0.792 1.00 81.19 188 GLY A N 1
ATOM 1313 C CA . GLY A 1 188 ? -12.302 -0.899 1.086 1.00 81.19 188 GLY A CA 1
ATOM 1314 C C . GLY A 1 188 ? -13.558 -1.015 0.223 1.00 81.19 188 GLY A C 1
ATOM 1315 O O . GLY A 1 188 ? -14.364 -1.910 0.473 1.00 81.19 188 GLY A O 1
ATOM 1316 N N . SER A 1 189 ? -13.784 -0.118 -0.745 1.00 76.25 189 SER A N 1
ATOM 1317 C CA . SER A 1 189 ? -15.051 -0.055 -1.496 1.00 76.25 189 SER A CA 1
ATOM 1318 C C . SER A 1 189 ? -14.991 -0.574 -2.938 1.00 76.25 189 SER A C 1
ATOM 1320 O O . SER A 1 189 ? -16.030 -0.638 -3.602 1.00 76.25 189 SER A O 1
ATOM 1322 N N . GLY A 1 190 ? -13.804 -0.956 -3.415 1.00 81.75 190 GLY A N 1
ATOM 1323 C CA . GLY A 1 190 ? -13.568 -1.387 -4.792 1.00 81.75 190 GLY A CA 1
ATOM 1324 C C . GLY A 1 190 ? -12.864 -2.731 -4.929 1.00 81.75 190 GLY A C 1
ATOM 1325 O O . GLY A 1 190 ? -12.518 -3.386 -3.951 1.00 81.75 190 GLY A O 1
ATOM 1326 N N . ASP A 1 191 ? -12.668 -3.099 -6.188 1.00 89.75 191 ASP A N 1
ATOM 1327 C CA . ASP A 1 191 ? -11.782 -4.163 -6.646 1.00 89.75 191 ASP A CA 1
ATOM 1328 C C . ASP A 1 191 ? -10.744 -3.471 -7.529 1.00 89.75 191 ASP A C 1
ATOM 1330 O O . ASP A 1 191 ? -11.123 -2.750 -8.461 1.00 89.75 191 ASP A O 1
ATOM 1334 N N . LEU A 1 192 ? -9.471 -3.564 -7.156 1.00 91.31 192 LEU A N 1
ATOM 1335 C CA . LEU A 1 192 ? -8.380 -2.909 -7.868 1.00 91.31 192 LEU A CA 1
ATOM 1336 C C . LEU A 1 192 ? -7.410 -3.983 -8.324 1.00 91.31 192 LEU A C 1
ATOM 1338 O O . LEU A 1 192 ? -7.067 -4.872 -7.561 1.00 91.31 192 LEU A O 1
ATOM 1342 N N . ASP A 1 193 ? -6.931 -3.846 -9.550 1.00 94.81 193 ASP A N 1
ATOM 1343 C CA . ASP A 1 193 ? -5.943 -4.736 -10.136 1.00 94.81 193 ASP A CA 1
ATOM 1344 C C . ASP A 1 193 ? -4.598 -4.015 -10.231 1.00 94.81 193 ASP A C 1
ATOM 1346 O O . ASP A 1 193 ? -4.554 -2.804 -10.425 1.00 94.81 193 ASP A O 1
ATOM 1350 N N . LEU A 1 194 ? -3.504 -4.768 -10.121 1.00 96.50 194 LEU A N 1
ATOM 1351 C CA . LEU A 1 194 ? -2.146 -4.273 -10.318 1.00 96.50 194 LEU A CA 1
ATOM 1352 C C . LEU A 1 194 ? -1.451 -5.067 -11.421 1.00 96.50 194 LEU A C 1
ATOM 1354 O O . LEU A 1 194 ? -1.201 -6.274 -11.287 1.00 96.50 194 LEU A O 1
ATOM 1358 N N . LEU A 1 195 ? -1.064 -4.375 -12.489 1.00 97.62 195 LEU A N 1
ATOM 1359 C CA . LEU A 1 195 ? -0.253 -4.928 -13.564 1.00 97.62 195 LEU A CA 1
ATOM 1360 C C . LEU A 1 195 ? 1.049 -4.139 -13.692 1.00 97.62 195 LEU A C 1
ATOM 1362 O O . LEU A 1 195 ? 1.081 -2.915 -13.659 1.00 97.62 195 LEU A O 1
ATOM 1366 N N . VAL A 1 196 ? 2.154 -4.863 -13.842 1.00 97.94 196 VAL A N 1
ATOM 1367 C CA . VAL A 1 196 ? 3.483 -4.277 -14.022 1.00 97.94 196 VAL A CA 1
ATOM 1368 C C . VAL A 1 196 ? 4.060 -4.794 -15.324 1.00 97.94 196 VAL A C 1
ATOM 1370 O O . VAL A 1 196 ? 4.186 -6.006 -15.501 1.00 97.94 196 VAL A O 1
ATOM 1373 N N . TYR A 1 197 ? 4.456 -3.884 -16.205 1.00 97.56 197 TYR A N 1
ATOM 1374 C CA . TYR A 1 197 ? 5.106 -4.168 -17.480 1.00 97.56 197 TYR A CA 1
ATOM 1375 C C . TYR A 1 197 ? 6.520 -3.585 -17.500 1.00 97.56 197 TYR A C 1
ATOM 1377 O O . TYR A 1 197 ? 6.769 -2.544 -16.893 1.00 97.56 197 TYR A O 1
ATOM 1385 N N . ASP A 1 198 ? 7.450 -4.247 -18.187 1.00 96.94 198 ASP A N 1
ATOM 1386 C CA . ASP A 1 198 ? 8.765 -3.663 -18.478 1.00 96.94 198 ASP A CA 1
ATOM 1387 C C . ASP A 1 198 ? 8.700 -2.657 -19.642 1.00 96.94 198 ASP A C 1
ATOM 1389 O O . ASP A 1 198 ? 7.661 -2.474 -20.279 1.00 96.94 198 ASP A O 1
ATOM 1393 N N . GLU A 1 199 ? 9.819 -1.997 -19.938 1.00 94.31 199 GLU A N 1
ATOM 1394 C CA . GLU A 1 199 ? 9.906 -0.985 -20.998 1.00 94.31 199 GLU A CA 1
ATOM 1395 C C . GLU A 1 199 ? 9.674 -1.531 -22.422 1.00 94.31 199 GLU A C 1
ATOM 1397 O O . GLU A 1 199 ? 9.603 -0.755 -23.373 1.00 94.31 199 GLU A O 1
ATOM 1402 N N . ASN A 1 200 ? 9.596 -2.857 -22.580 1.00 93.81 200 ASN A N 1
ATOM 1403 C CA . ASN A 1 200 ? 9.349 -3.546 -23.845 1.00 93.81 200 ASN A CA 1
ATOM 1404 C C . ASN A 1 200 ? 7.946 -4.180 -23.887 1.00 93.81 200 ASN A C 1
ATOM 1406 O O . ASN A 1 200 ? 7.722 -5.107 -24.667 1.00 93.81 200 ASN A O 1
ATOM 1410 N N . ASP A 1 201 ? 7.020 -3.711 -23.042 1.00 94.62 201 ASP A N 1
ATOM 1411 C CA . ASP A 1 201 ? 5.638 -4.193 -22.936 1.00 94.62 201 ASP A CA 1
ATOM 1412 C C . ASP A 1 201 ? 5.498 -5.665 -22.507 1.00 94.62 201 ASP A C 1
ATOM 1414 O O . ASP A 1 201 ? 4.434 -6.274 -22.672 1.00 94.62 201 ASP A O 1
ATOM 1418 N N . HIS A 1 202 ? 6.528 -6.272 -21.908 1.00 96.19 202 HIS A N 1
ATOM 1419 C CA . HIS A 1 202 ? 6.360 -7.598 -21.323 1.00 96.19 202 HIS A CA 1
ATOM 1420 C C . HIS A 1 202 ? 5.710 -7.499 -19.946 1.00 96.19 202 HIS A C 1
ATOM 1422 O O . HIS A 1 202 ? 6.178 -6.754 -19.087 1.00 96.19 202 HIS A O 1
ATOM 1428 N N . LEU A 1 203 ? 4.685 -8.319 -19.699 1.00 96.56 203 LEU A N 1
ATOM 1429 C CA . LEU A 1 203 ? 4.099 -8.458 -18.368 1.00 96.56 203 LEU A CA 1
ATOM 1430 C C . LEU A 1 203 ? 5.138 -9.042 -17.401 1.00 96.56 203 LEU A C 1
ATOM 1432 O O . LEU A 1 203 ? 5.604 -10.172 -17.572 1.00 96.56 203 LEU A O 1
ATOM 1436 N N . VAL A 1 204 ? 5.467 -8.263 -16.377 1.00 96.69 204 VAL A N 1
ATOM 1437 C CA . VAL A 1 204 ? 6.451 -8.586 -15.345 1.00 96.69 204 VAL A CA 1
ATOM 1438 C C . VAL A 1 204 ? 5.791 -9.209 -14.125 1.00 96.69 204 VAL A C 1
ATOM 1440 O O . VAL A 1 204 ? 6.231 -10.242 -13.621 1.00 96.69 204 VAL A O 1
ATOM 1443 N N . CYS A 1 205 ? 4.727 -8.578 -13.644 1.00 95.94 205 CYS A N 1
ATOM 1444 C CA . CYS A 1 205 ? 3.971 -9.040 -12.495 1.00 95.94 205 CYS A CA 1
ATOM 1445 C C . CYS A 1 205 ? 2.500 -8.672 -12.663 1.00 95.94 205 CYS A C 1
ATOM 1447 O O . CYS A 1 205 ? 2.168 -7.677 -13.303 1.00 95.94 205 CYS A O 1
ATOM 1449 N N . ARG A 1 206 ? 1.627 -9.504 -12.099 1.00 96.88 206 ARG A N 1
ATOM 1450 C CA . ARG A 1 206 ? 0.187 -9.288 -12.068 1.00 96.88 206 ARG A CA 1
ATOM 1451 C C . ARG A 1 206 ? -0.354 -9.748 -10.725 1.00 96.88 206 ARG A C 1
ATOM 1453 O O . ARG A 1 206 ? -0.084 -10.884 -10.330 1.00 96.88 206 ARG A O 1
ATOM 1460 N N . SER A 1 207 ? -1.154 -8.902 -10.100 1.00 96.38 207 SER A N 1
ATOM 1461 C CA . SER A 1 207 ? -1.923 -9.196 -8.898 1.00 96.38 207 SER A CA 1
ATOM 1462 C C . SER A 1 207 ? -3.341 -8.681 -9.152 1.00 96.38 207 SER A C 1
ATOM 1464 O O . SER A 1 207 ? -3.523 -7.498 -9.405 1.00 96.38 207 SER A O 1
ATOM 1466 N N . THR A 1 208 ? -4.299 -9.602 -9.253 1.00 95.25 208 THR A N 1
ATOM 1467 C CA . THR A 1 208 ? -5.690 -9.338 -9.670 1.00 95.25 208 THR A CA 1
ATOM 1468 C C . THR A 1 208 ? -6.628 -10.116 -8.755 1.00 95.25 208 THR A C 1
ATOM 1470 O O . THR A 1 208 ? -7.311 -11.055 -9.189 1.00 95.25 208 THR A O 1
ATOM 1473 N N . GLY A 1 209 ? -6.483 -9.899 -7.448 1.00 90.88 209 GLY A N 1
ATOM 1474 C CA . GLY A 1 209 ? -7.364 -10.477 -6.448 1.00 90.88 209 GLY A CA 1
ATOM 1475 C C . GLY A 1 209 ? -8.789 -9.946 -6.593 1.00 90.88 209 GLY A C 1
ATOM 1476 O O . GLY A 1 209 ? -9.138 -9.309 -7.570 1.00 90.88 209 GLY A O 1
ATOM 1477 N N . SER A 1 210 ? -9.643 -10.267 -5.625 1.00 87.81 210 SER A N 1
ATOM 1478 C CA . SER A 1 210 ? -10.992 -9.687 -5.539 1.00 87.81 210 SER A CA 1
ATOM 1479 C C . SER A 1 210 ? -11.039 -8.547 -4.519 1.00 87.81 210 SER A C 1
ATOM 1481 O O . SER A 1 210 ? -12.029 -8.399 -3.798 1.00 87.81 210 SER A O 1
ATOM 1483 N N . SER A 1 211 ? -9.904 -7.891 -4.298 1.00 88.50 211 SER A N 1
ATOM 1484 C CA . SER A 1 211 ? -9.715 -6.913 -3.237 1.00 88.50 211 SER A CA 1
ATOM 1485 C C . SER A 1 211 ? -9.186 -5.620 -3.827 1.00 88.50 211 SER A C 1
ATOM 1487 O O . SER A 1 211 ? -8.694 -5.580 -4.941 1.00 88.50 211 SER A O 1
ATOM 1489 N N . ASP A 1 212 ? -9.230 -4.548 -3.056 1.00 88.75 212 ASP A N 1
ATOM 1490 C CA . ASP A 1 212 ? -8.600 -3.285 -3.421 1.00 88.75 212 ASP A CA 1
ATOM 1491 C C . ASP A 1 212 ? -7.143 -3.183 -2.946 1.00 88.75 212 ASP A C 1
ATOM 1493 O O . ASP A 1 212 ? -6.602 -2.083 -2.818 1.00 88.75 212 ASP A O 1
ATOM 1497 N N . ARG A 1 213 ? -6.515 -4.314 -2.609 1.00 92.44 213 ARG A N 1
ATOM 1498 C CA . ARG A 1 213 ? -5.154 -4.392 -2.075 1.00 92.44 213 ARG A CA 1
ATOM 1499 C C . ARG A 1 213 ? -4.359 -5.402 -2.872 1.00 92.44 213 ARG A C 1
ATOM 1501 O O . ARG A 1 213 ? -4.551 -6.606 -2.745 1.00 92.44 213 ARG A O 1
ATOM 1508 N N . GLU A 1 214 ? -3.429 -4.901 -3.664 1.00 95.31 214 GLU A N 1
ATOM 1509 C CA . GLU A 1 214 ? -2.649 -5.725 -4.575 1.00 95.31 214 GLU A CA 1
ATOM 1510 C C . GLU A 1 214 ? -1.162 -5.445 -4.403 1.00 95.31 214 GLU A C 1
ATOM 1512 O O . GLU A 1 214 ? -0.742 -4.326 -4.090 1.00 95.31 214 GLU A O 1
ATOM 1517 N N . TYR A 1 215 ? -0.349 -6.483 -4.595 1.00 95.12 215 TYR A N 1
ATOM 1518 C CA . TYR A 1 215 ? 1.078 -6.431 -4.314 1.00 95.12 215 TYR A CA 1
ATOM 1519 C C . TYR A 1 215 ? 1.884 -7.230 -5.327 1.00 95.12 215 TYR A C 1
ATOM 1521 O O . TYR A 1 215 ? 1.672 -8.422 -5.546 1.00 95.12 215 TYR A O 1
ATOM 1529 N N . CYS A 1 216 ? 2.887 -6.569 -5.885 1.00 94.88 216 CYS A N 1
ATOM 1530 C CA . CYS A 1 216 ? 3.838 -7.141 -6.808 1.00 94.88 216 CYS A CA 1
ATOM 1531 C C . CYS A 1 216 ? 5.259 -6.939 -6.302 1.00 94.88 216 CYS A C 1
ATOM 1533 O O . CYS A 1 216 ? 5.653 -5.846 -5.895 1.00 94.88 216 CYS A O 1
ATOM 1535 N N . ARG A 1 217 ? 6.060 -8.001 -6.417 1.00 93.44 217 ARG A N 1
ATOM 1536 C CA . ARG A 1 217 ? 7.503 -7.940 -6.201 1.00 93.44 217 ARG A CA 1
ATOM 1537 C C . ARG A 1 217 ? 8.263 -8.663 -7.293 1.00 93.44 217 ARG A C 1
ATOM 1539 O O . ARG A 1 217 ? 7.887 -9.761 -7.708 1.00 93.44 217 ARG A O 1
ATOM 1546 N N . TRP A 1 218 ? 9.361 -8.071 -7.732 1.00 93.50 218 TRP A N 1
ATOM 1547 C CA . TRP A 1 218 ? 10.226 -8.640 -8.756 1.00 93.50 218 TRP A CA 1
ATOM 1548 C C . TRP A 1 218 ? 11.665 -8.159 -8.572 1.00 93.50 218 TRP A C 1
ATOM 1550 O O . TRP A 1 218 ? 11.954 -7.290 -7.759 1.00 93.50 218 TRP A O 1
ATOM 1560 N N . TRP A 1 219 ? 12.593 -8.763 -9.311 1.00 92.50 219 TRP A N 1
ATOM 1561 C CA . TRP A 1 219 ? 13.988 -8.327 -9.357 1.00 92.50 219 TRP A CA 1
ATOM 1562 C C . TRP A 1 219 ? 14.307 -7.952 -10.801 1.00 92.50 219 TRP A C 1
ATOM 1564 O O . TRP A 1 219 ? 14.463 -8.870 -11.612 1.00 92.50 219 TRP A O 1
ATOM 1574 N N . PRO A 1 220 ? 14.389 -6.658 -11.154 1.00 93.00 220 PRO A N 1
ATOM 1575 C CA . PRO A 1 220 ? 14.796 -6.241 -12.488 1.00 93.00 220 PRO A CA 1
ATOM 1576 C C . PRO A 1 220 ? 16.146 -6.861 -12.865 1.00 93.00 220 PRO A C 1
ATOM 1578 O O . PRO A 1 220 ? 17.070 -6.915 -12.053 1.00 93.00 220 PRO A O 1
ATOM 1581 N N . ARG A 1 221 ? 16.290 -7.345 -14.097 1.00 92.75 221 ARG A N 1
ATOM 1582 C CA . ARG A 1 221 ? 17.583 -7.808 -14.640 1.00 92.75 221 ARG A CA 1
ATOM 1583 C C . ARG A 1 221 ? 18.509 -6.641 -14.942 1.00 92.75 221 ARG A C 1
ATOM 1585 O O . ARG A 1 221 ? 19.722 -6.784 -14.822 1.00 92.75 221 ARG A O 1
ATOM 1592 N N . TRP A 1 222 ? 17.936 -5.514 -15.338 1.00 92.38 222 TRP A N 1
ATOM 1593 C CA . TRP A 1 222 ? 18.635 -4.271 -15.619 1.00 92.38 222 TRP A CA 1
ATOM 1594 C C . TRP A 1 222 ? 17.795 -3.086 -15.148 1.00 92.38 222 TRP A C 1
ATOM 1596 O O . TRP A 1 222 ? 16.587 -3.204 -14.943 1.00 92.38 222 TRP A O 1
ATOM 1606 N N . THR A 1 223 ? 18.452 -1.943 -14.954 1.00 93.69 223 THR A N 1
ATOM 1607 C CA . THR A 1 223 ? 17.762 -0.696 -14.615 1.00 93.69 223 THR A CA 1
ATOM 1608 C C . THR A 1 223 ? 16.931 -0.239 -15.804 1.00 93.69 223 THR A C 1
ATOM 1610 O O . THR A 1 223 ? 17.480 -0.074 -16.893 1.00 93.69 223 THR A O 1
ATOM 1613 N N . GLY A 1 224 ? 15.638 -0.025 -15.588 1.00 94.31 224 GLY A N 1
ATOM 1614 C CA . GLY A 1 224 ? 14.684 0.305 -16.642 1.00 94.31 224 GLY A CA 1
ATOM 1615 C C . GLY A 1 224 ? 13.429 0.970 -16.089 1.00 94.31 224 GLY A C 1
ATOM 1616 O O . GLY A 1 224 ? 13.196 0.972 -14.877 1.00 94.31 224 GLY A O 1
ATOM 1617 N N . SER A 1 225 ? 12.651 1.571 -16.988 1.00 95.50 225 SER A N 1
ATOM 1618 C CA . SER A 1 225 ? 11.307 2.071 -16.693 1.00 95.50 225 SER A CA 1
ATOM 1619 C C . SER A 1 225 ? 10.321 0.904 -16.720 1.00 95.50 225 SER A C 1
ATOM 1621 O O . SER A 1 225 ? 10.400 0.040 -17.589 1.00 95.50 225 SER A O 1
ATOM 1623 N N . PHE A 1 226 ? 9.414 0.879 -15.751 1.00 96.00 226 PHE A N 1
ATOM 1624 C CA . PHE A 1 226 ? 8.322 -0.076 -15.666 1.00 96.00 226 PHE A CA 1
ATOM 1625 C C . PHE A 1 226 ? 7.005 0.688 -15.690 1.00 96.00 226 PHE A C 1
ATOM 1627 O O . PHE A 1 226 ? 6.846 1.672 -14.959 1.00 96.00 226 PHE A O 1
ATOM 1634 N N . ARG A 1 227 ? 6.068 0.216 -16.514 1.00 96.12 227 ARG A N 1
ATOM 1635 C CA . ARG A 1 227 ? 4.695 0.716 -16.552 1.00 96.12 227 ARG A CA 1
ATOM 1636 C C . ARG A 1 227 ? 3.877 -0.013 -15.493 1.00 96.12 227 ARG A C 1
ATOM 1638 O O . ARG A 1 227 ? 3.849 -1.241 -15.480 1.00 96.12 227 ARG A O 1
ATOM 1645 N N . ILE A 1 228 ? 3.244 0.747 -14.614 1.00 95.81 228 ILE A N 1
ATOM 1646 C CA . ILE A 1 228 ? 2.354 0.270 -13.561 1.00 95.81 228 ILE A CA 1
ATOM 1647 C C . ILE A 1 228 ? 0.938 0.705 -13.930 1.00 95.81 228 ILE A C 1
ATOM 1649 O O . ILE A 1 228 ? 0.722 1.887 -14.204 1.00 95.81 228 ILE A O 1
ATOM 1653 N N . GLU A 1 229 ? 0.021 -0.255 -13.945 1.00 94.06 229 GLU A N 1
ATOM 1654 C CA . GLU A 1 229 ? -1.410 -0.097 -14.225 1.00 94.06 229 GLU A CA 1
ATOM 1655 C C . GLU A 1 229 ? -2.246 -0.610 -13.055 1.00 94.06 229 GLU A C 1
ATOM 1657 O O . GLU A 1 229 ? -1.828 -1.638 -12.463 1.00 94.06 229 GLU A O 1
#

Foldseek 3Di:
DDDDDDDDDDDQFKWKKKWWWAFDDDDDDPDDDDPDPDPDDDDDFQFDPDDADDDPDPLVVLLLVLLVLLVVCVVVLPLVSLLVSLLSQQQLDAAEDAFDFPDKPDDDDDDPDDDDPHSVVSLVSSVVSCVPVPVSVVSSVVSVPDHHHPDGIRIHMYIDTRGVVMDTKTKDKHAASHKTKIKMHIPWRAFDWKWKAFPVRHTDDTFRDRTRIGMDIGHGNHTGIMMID

pLDDT: mean 78.19, std 21.96, range [30.61, 98.56]